Protein AF-A0A3R9SGT9-F1 (afdb_monomer)

Solvent-accessible surface area (backbone atoms only — not comparable to full-atom values): 11852 Å² total; per-residue (Å²): 135,88,84,88,82,82,87,88,81,88,84,86,88,81,92,80,90,81,83,88,82,85,88,84,79,83,79,82,78,76,79,77,85,69,80,86,59,82,90,55,57,62,63,60,42,32,54,50,47,34,57,49,48,29,61,75,40,42,91,71,48,39,36,56,44,82,28,78,68,67,60,46,33,44,39,56,58,100,86,44,60,17,35,46,28,17,26,68,56,40,55,67,41,44,42,43,50,52,23,48,53,35,68,44,49,79,76,27,53,67,29,60,48,46,68,60,82,90,74,72,67,51,35,50,53,72,55,38,58,53,48,50,65,68,41,28,60,35,54,20,46,25,38,55,50,26,51,73,71,75,43,87,68,74,82,80,74,81,35,89,75,31,53,48,78,87,51,60,70,54,45,51,52,16,50,51,47,40,50,29,43,75,72,60,82,34,82,68,41,70,59,48,63,71,74,99

Radius of gyration: 21.94 Å; Cα contacts (8 Å, |Δi|>4): 226; chains: 1; bounding box: 36×69×68 Å

InterPro domains:
  IPR007411 Elongation factor P hydroxylase [PF04315] (53-195)

Nearest PDB structures (foldseek):
  3wtr-assembly1_A  TM=9.181E-01  e=3.106E-08  Escherichia coli KTE5
  4pdn-assembly1_A  TM=8.991E-01  e=8.156E-08  Escherichia coli KTE5

Structure (mmCIF, N/CA/C/O backbone):
data_AF-A0A3R9SGT9-F1
#
_entry.id   AF-A0A3R9SGT9-F1
#
loop_
_atom_site.group_PDB
_atom_site.id
_atom_site.type_symbol
_atom_site.label_atom_id
_atom_site.label_alt_id
_atom_site.label_comp_id
_atom_site.label_asym_id
_atom_site.label_entity_id
_atom_site.label_seq_id
_atom_site.pdbx_PDB_ins_code
_atom_site.Cartn_x
_atom_site.Cartn_y
_atom_site.Cartn_z
_atom_site.occupancy
_atom_site.B_iso_or_equiv
_atom_site.auth_seq_id
_atom_site.auth_comp_id
_atom_site.auth_asym_id
_atom_site.auth_atom_id
_atom_site.pdbx_PDB_model_num
ATOM 1 N N . MET A 1 1 ? -0.476 -7.205 -51.275 1.00 40.31 1 MET A N 1
ATOM 2 C CA . MET A 1 1 ? -0.364 -8.675 -51.361 1.00 40.31 1 MET A CA 1
ATOM 3 C C . MET A 1 1 ? -0.430 -9.228 -49.947 1.00 40.31 1 MET A C 1
ATOM 5 O O . MET A 1 1 ? 0.570 -9.227 -49.245 1.00 40.31 1 MET A O 1
ATOM 9 N N . HIS A 1 2 ? -1.641 -9.555 -49.495 1.00 31.39 2 HIS A N 1
ATOM 10 C CA . HIS A 1 2 ? -1.872 -10.348 -48.288 1.00 31.39 2 HIS A CA 1
ATOM 11 C C . HIS A 1 2 ? -1.330 -11.755 -48.495 1.00 31.39 2 HIS A C 1
ATOM 13 O O . HIS A 1 2 ? -1.567 -12.295 -49.567 1.00 31.39 2 HIS A O 1
ATOM 19 N N . LEU A 1 3 ? -0.733 -12.350 -47.463 1.00 33.25 3 LEU A N 1
ATOM 20 C CA . LEU A 1 3 ? -0.771 -13.794 -47.227 1.00 33.25 3 LEU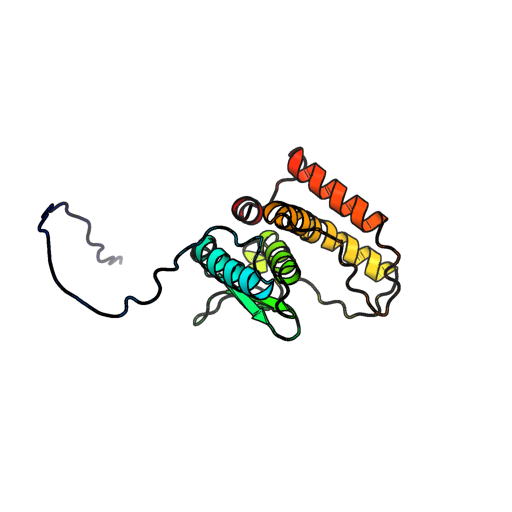 A CA 1
ATOM 21 C C . LEU A 1 3 ? -0.697 -14.022 -45.708 1.00 33.25 3 LEU A C 1
ATOM 23 O O . LEU A 1 3 ? 0.370 -14.134 -45.116 1.00 33.25 3 LEU A O 1
ATOM 27 N N . LEU A 1 4 ? -1.881 -14.001 -45.092 1.00 28.48 4 LEU A N 1
ATOM 28 C CA . LEU A 1 4 ? -2.177 -14.647 -43.814 1.00 28.48 4 LEU A CA 1
ATOM 29 C C . LEU A 1 4 ? -2.159 -16.164 -44.030 1.00 28.48 4 LEU A C 1
ATOM 31 O O . LEU A 1 4 ? -2.686 -16.637 -45.037 1.00 28.48 4 LEU A O 1
ATOM 35 N N . GLN A 1 5 ? -1.619 -16.917 -43.076 1.00 32.62 5 GLN A N 1
ATOM 36 C CA . GLN A 1 5 ? -1.737 -18.375 -43.003 1.00 32.62 5 GLN A CA 1
ATOM 37 C C . GLN A 1 5 ? -1.734 -18.821 -41.523 1.00 32.62 5 GLN A C 1
ATOM 39 O O . GLN A 1 5 ? -1.277 -18.065 -40.669 1.00 32.62 5 GLN A O 1
ATOM 44 N N . PRO A 1 6 ? -2.349 -19.968 -41.186 1.00 35.78 6 PRO A N 1
ATOM 45 C CA . PRO A 1 6 ? -3.672 -19.999 -40.559 1.00 35.78 6 PRO A CA 1
ATOM 46 C C . PRO A 1 6 ? -3.668 -20.466 -39.094 1.00 35.78 6 PRO A C 1
ATOM 48 O O . PRO A 1 6 ? -2.757 -21.157 -38.646 1.00 35.78 6 PRO A O 1
ATOM 51 N N . GLN A 1 7 ? -4.739 -20.134 -38.366 1.00 29.36 7 GLN A N 1
ATOM 52 C CA . GLN A 1 7 ? -5.083 -20.774 -37.092 1.00 29.36 7 GLN A CA 1
ATOM 53 C C . GLN A 1 7 ? -5.784 -22.122 -37.328 1.00 29.36 7 GLN A C 1
ATOM 55 O O . GLN A 1 7 ? -6.593 -22.215 -38.253 1.00 29.36 7 GLN A O 1
ATOM 60 N N . PRO A 1 8 ? -5.555 -23.140 -36.483 1.00 35.31 8 PRO A N 1
ATOM 61 C CA . PRO A 1 8 ? -6.427 -24.302 -36.416 1.00 35.31 8 PRO A CA 1
ATOM 62 C C . PRO A 1 8 ? -7.470 -24.148 -35.296 1.00 35.31 8 PRO A C 1
ATOM 64 O O . PRO A 1 8 ? -7.123 -23.965 -34.129 1.00 35.31 8 PRO A O 1
ATOM 67 N N . GLU A 1 9 ? -8.749 -24.280 -35.652 1.00 29.77 9 GLU A N 1
ATOM 68 C CA . GLU A 1 9 ? -9.865 -24.442 -34.715 1.00 29.77 9 GLU A CA 1
ATOM 69 C C . GLU A 1 9 ? -10.308 -25.919 -34.599 1.00 29.77 9 GLU A C 1
ATOM 71 O O . GLU A 1 9 ? -10.566 -26.587 -35.596 1.00 29.77 9 GLU A O 1
ATOM 76 N N . VAL A 1 10 ? -10.392 -26.366 -33.337 1.00 32.84 10 VAL A N 1
ATOM 77 C CA . VAL A 1 10 ? -11.447 -27.150 -32.647 1.00 32.84 10 VAL A CA 1
ATOM 78 C C . VAL A 1 10 ? -11.939 -28.505 -33.208 1.00 32.84 10 VAL A C 1
ATOM 80 O O . VAL A 1 10 ? -12.594 -28.560 -34.243 1.00 32.84 10 VAL A O 1
ATOM 83 N N . ASN A 1 11 ? -11.850 -29.573 -32.385 1.00 28.78 11 ASN A N 1
ATOM 84 C CA . ASN A 1 11 ? -13.000 -30.468 -32.112 1.00 28.78 11 ASN A CA 1
ATOM 85 C C . ASN A 1 11 ? -12.832 -31.399 -30.878 1.00 28.78 11 ASN A C 1
ATOM 87 O O . ASN A 1 11 ? -11.979 -32.277 -30.856 1.00 28.78 11 ASN A O 1
ATOM 91 N N . THR A 1 12 ? -13.685 -31.161 -29.875 1.00 30.73 12 THR A N 1
ATOM 92 C CA . THR A 1 12 ? -14.600 -32.063 -29.130 1.00 30.73 12 THR A CA 1
ATOM 93 C C . THR A 1 12 ? -14.182 -33.455 -28.606 1.00 30.73 12 THR A C 1
ATOM 95 O O . THR A 1 12 ? -13.788 -34.347 -29.343 1.00 30.73 12 THR A O 1
ATOM 98 N N . SER A 1 13 ? -14.462 -33.620 -27.303 1.00 30.38 13 SER A N 1
ATOM 99 C CA . SER A 1 13 ? -14.844 -34.808 -26.511 1.00 30.38 13 SER A CA 1
ATOM 100 C C . SER A 1 13 ? -14.232 -36.176 -26.799 1.00 30.38 13 SER A C 1
ATOM 102 O O . SER A 1 13 ? -14.643 -36.845 -27.737 1.00 30.38 13 SER A O 1
ATOM 104 N N . LEU A 1 14 ? -13.522 -36.708 -25.796 1.00 32.12 14 LEU A N 1
ATOM 105 C CA . LEU A 1 14 ? -13.691 -38.098 -25.359 1.00 32.12 14 LEU A CA 1
ATOM 106 C C . LEU A 1 14 ? -13.608 -38.190 -23.826 1.00 32.12 14 LEU A C 1
ATOM 108 O O . LEU A 1 14 ? -12.570 -37.944 -23.217 1.00 32.12 14 LEU A O 1
ATOM 112 N N . LEU A 1 15 ? -14.735 -38.563 -23.216 1.00 36.12 15 LEU A N 1
ATOM 113 C CA . LEU A 1 15 ? -14.806 -39.182 -21.896 1.00 36.12 15 LEU A CA 1
ATOM 114 C C . LEU A 1 15 ? -14.141 -40.559 -21.975 1.00 36.12 15 LEU A C 1
ATOM 116 O O . LEU A 1 15 ? -14.622 -41.411 -22.718 1.00 36.12 15 LEU A O 1
ATOM 120 N N . VAL A 1 16 ? -13.117 -40.812 -21.161 1.00 33.88 16 VAL A N 1
ATOM 121 C CA . VAL A 1 16 ? -12.785 -42.170 -20.713 1.00 33.88 16 VAL A CA 1
ATOM 122 C C . VAL A 1 16 ? -12.445 -42.114 -19.230 1.00 33.88 16 VAL A C 1
ATOM 124 O O . VAL A 1 16 ? -11.510 -41.446 -18.798 1.00 33.88 16 VAL A O 1
ATOM 127 N N . CYS A 1 17 ? -13.260 -42.818 -18.456 1.00 31.97 17 CYS A N 1
ATOM 128 C CA . CYS A 1 17 ? -13.048 -43.123 -17.056 1.00 31.97 17 CYS A CA 1
ATOM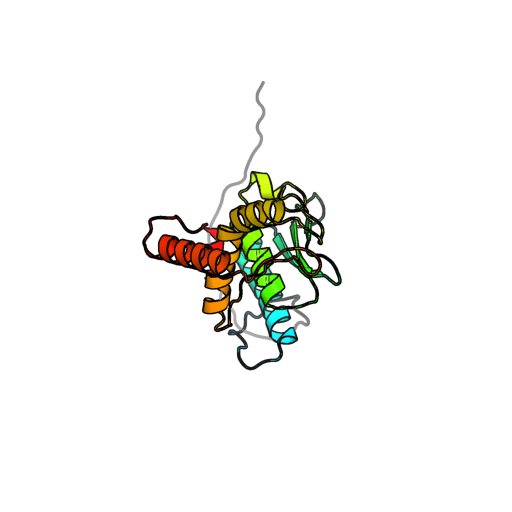 129 C C . CYS A 1 17 ? -12.331 -44.478 -16.989 1.00 31.97 17 CYS A C 1
ATOM 131 O O . CYS A 1 17 ? -12.882 -45.461 -17.477 1.00 31.97 17 CYS A O 1
ATOM 133 N N . THR A 1 18 ? -11.145 -44.552 -16.382 1.00 32.78 18 THR A N 1
ATOM 134 C CA . THR A 1 18 ? -10.569 -45.814 -15.883 1.00 32.78 18 THR A CA 1
ATOM 135 C C . THR A 1 18 ? -9.759 -45.548 -14.616 1.00 32.78 18 THR A C 1
ATOM 137 O O . THR A 1 18 ? -8.816 -44.760 -14.620 1.00 32.78 18 THR A O 1
ATOM 140 N N . HIS A 1 19 ? -10.161 -46.202 -13.529 1.00 34.06 19 HIS A N 1
ATOM 141 C CA . HIS A 1 19 ? -9.529 -46.180 -12.211 1.00 34.06 19 HIS A CA 1
ATOM 142 C C . HIS A 1 19 ? -8.201 -46.960 -12.150 1.00 34.06 19 HIS A C 1
ATOM 144 O O . HIS A 1 19 ? -8.104 -48.018 -12.762 1.00 34.06 19 HIS A O 1
ATOM 150 N N . SER A 1 20 ? -7.312 -46.501 -11.247 1.00 31.19 20 SER A N 1
ATOM 151 C CA . SER A 1 20 ? -6.277 -47.249 -10.489 1.00 31.19 20 SER A CA 1
ATOM 152 C C . SER A 1 20 ? -5.105 -47.834 -11.313 1.00 31.19 20 SER A C 1
ATOM 154 O O . SER A 1 20 ? -5.317 -48.493 -12.315 1.00 31.19 20 SER A O 1
ATOM 156 N N . THR A 1 21 ? -3.813 -47.722 -10.977 1.00 33.59 21 THR A N 1
ATOM 157 C CA . THR A 1 21 ? -3.114 -47.701 -9.678 1.00 33.59 21 THR A CA 1
ATOM 158 C C . THR A 1 21 ? -1.631 -47.325 -9.915 1.00 33.59 21 THR A C 1
ATOM 160 O O . THR A 1 21 ? -1.132 -47.504 -11.020 1.00 33.59 21 THR A O 1
ATOM 163 N N . HIS A 1 22 ? -0.928 -46.965 -8.834 1.00 30.81 22 HIS A N 1
ATOM 164 C CA . HIS A 1 22 ? 0.536 -46.977 -8.633 1.00 30.81 22 HIS A CA 1
ATOM 165 C C . HIS A 1 22 ? 1.398 -45.779 -9.089 1.00 30.81 22 HIS A C 1
ATOM 167 O O . HIS A 1 22 ? 1.723 -45.607 -10.253 1.00 30.81 22 HIS A O 1
ATOM 173 N N . GLN A 1 23 ? 1.832 -45.044 -8.051 1.00 48.91 23 GLN A N 1
ATOM 174 C CA . GLN A 1 23 ? 3.140 -44.411 -7.821 1.00 48.91 23 GLN A CA 1
ATOM 175 C C . GLN A 1 23 ? 3.789 -43.628 -8.972 1.00 48.91 23 GLN A C 1
ATOM 177 O O . GLN A 1 23 ? 4.354 -44.207 -9.891 1.00 48.91 23 GLN A O 1
ATOM 182 N N . ASN A 1 24 ? 3.886 -42.305 -8.797 1.00 35.84 24 ASN A N 1
ATOM 183 C CA . ASN A 1 24 ? 5.032 -41.553 -9.302 1.00 35.84 24 ASN A CA 1
ATOM 184 C C . ASN A 1 24 ? 5.386 -40.382 -8.351 1.00 35.84 24 ASN A C 1
ATOM 186 O O . ASN A 1 24 ? 4.499 -39.871 -7.663 1.00 35.84 24 ASN A O 1
ATOM 190 N N . PRO A 1 25 ? 6.677 -40.020 -8.250 1.00 44.19 25 PRO A N 1
ATOM 191 C CA . PRO A 1 25 ? 7.260 -39.169 -7.223 1.00 44.19 25 PRO A CA 1
ATOM 192 C C . PRO A 1 25 ? 7.127 -37.681 -7.575 1.00 44.19 25 PRO A C 1
ATOM 194 O O . PRO A 1 25 ? 7.008 -37.330 -8.742 1.00 44.19 25 PRO A O 1
ATOM 197 N N . LEU A 1 26 ? 7.204 -36.828 -6.547 1.00 43.59 26 LEU A N 1
ATOM 198 C CA . LEU A 1 26 ? 7.525 -35.395 -6.631 1.00 43.59 26 LEU A CA 1
ATOM 199 C C . LEU A 1 26 ? 6.795 -34.629 -7.753 1.00 43.59 26 LEU A C 1
ATOM 201 O O . LEU A 1 26 ? 7.376 -34.286 -8.780 1.00 43.59 26 LEU A O 1
ATOM 205 N N . LEU A 1 27 ? 5.523 -34.301 -7.514 1.00 33.62 27 LEU A N 1
ATOM 206 C CA . LEU A 1 27 ? 4.890 -33.175 -8.200 1.00 33.62 27 LEU A CA 1
ATOM 207 C C . LEU A 1 27 ? 5.557 -31.873 -7.711 1.00 33.62 27 LEU A C 1
ATOM 209 O O . LEU A 1 27 ? 5.601 -31.663 -6.497 1.00 33.62 27 LEU A O 1
ATOM 213 N N . PRO A 1 28 ? 6.065 -31.004 -8.603 1.00 41.75 28 PRO A N 1
ATOM 214 C CA . PRO A 1 28 ? 6.508 -29.670 -8.223 1.00 41.75 28 PRO A CA 1
ATOM 215 C C . PRO A 1 28 ? 5.285 -28.817 -7.855 1.00 41.75 28 PRO A C 1
ATOM 217 O O . PRO A 1 28 ? 4.337 -28.740 -8.633 1.00 41.75 28 PRO A O 1
ATOM 220 N N . ASP A 1 29 ? 5.319 -28.221 -6.662 1.00 45.00 29 ASP A N 1
ATOM 221 C CA . ASP A 1 29 ? 4.487 -27.105 -6.190 1.00 45.00 29 ASP A CA 1
ATOM 222 C C . ASP A 1 29 ? 3.027 -27.067 -6.670 1.00 45.00 29 ASP A C 1
ATOM 224 O O . ASP A 1 29 ? 2.580 -26.145 -7.355 1.00 45.00 29 ASP A O 1
ATOM 228 N N . VAL A 1 30 ? 2.207 -28.003 -6.187 1.00 49.25 30 VAL A N 1
ATOM 229 C CA . VAL A 1 30 ? 0.820 -27.615 -5.902 1.00 49.25 30 VAL A CA 1
ATOM 230 C C . VAL A 1 30 ? 0.899 -26.726 -4.668 1.00 49.25 30 VAL A C 1
ATOM 232 O O . VAL A 1 30 ? 1.024 -27.235 -3.557 1.00 49.25 30 VAL A O 1
ATOM 235 N N . VAL A 1 31 ? 0.886 -25.404 -4.867 1.00 57.16 31 VAL A N 1
ATOM 236 C CA . VAL A 1 31 ? 0.790 -24.419 -3.781 1.00 57.16 31 VAL A CA 1
ATOM 237 C C . VAL A 1 31 ? -0.420 -24.788 -2.925 1.00 57.16 31 VAL A C 1
ATOM 239 O O . VAL A 1 31 ? -1.568 -24.545 -3.300 1.00 57.16 31 VAL A O 1
ATOM 242 N N . GLN A 1 32 ? -0.171 -25.440 -1.791 1.00 63.88 32 GLN A N 1
ATOM 243 C CA . GLN A 1 32 ? -1.222 -25.839 -0.873 1.00 63.88 32 GLN A CA 1
ATOM 244 C C . GLN A 1 32 ? -1.635 -24.591 -0.093 1.00 63.88 32 GLN A C 1
ATOM 246 O O . GLN A 1 32 ? -1.072 -24.278 0.956 1.00 63.88 32 GLN A O 1
ATOM 251 N N . LEU A 1 33 ? -2.595 -23.845 -0.646 1.00 77.69 33 LEU A N 1
ATOM 252 C CA . LEU A 1 33 ? -3.190 -22.707 0.044 1.00 77.69 33 LEU A CA 1
ATOM 253 C C . LEU A 1 33 ? -3.799 -23.213 1.351 1.00 77.69 33 LEU A C 1
ATOM 255 O O . LEU A 1 33 ? -4.641 -24.114 1.365 1.00 77.69 33 LEU A O 1
ATOM 259 N N . SER A 1 34 ? -3.320 -22.658 2.453 1.00 84.56 34 SER A N 1
ATOM 260 C CA . SER A 1 34 ? -3.728 -23.025 3.803 1.00 84.56 34 SER A CA 1
ATOM 261 C C . SER A 1 34 ? -4.527 -21.878 4.416 1.00 84.56 34 SER A C 1
ATOM 263 O O . SER A 1 34 ? -4.368 -20.731 4.005 1.00 84.56 34 SER A O 1
ATOM 265 N N . PRO A 1 35 ? -5.396 -22.132 5.405 1.00 89.75 35 PRO A N 1
ATOM 266 C CA . PRO A 1 35 ? -6.082 -21.056 6.115 1.00 89.75 35 PRO A CA 1
ATOM 267 C C . PRO A 1 35 ? -5.100 -20.097 6.808 1.00 89.75 35 PRO A C 1
ATOM 269 O O . PRO A 1 35 ? -3.997 -20.502 7.171 1.00 89.75 35 PRO A O 1
ATOM 272 N N . TRP A 1 36 ? -5.529 -18.850 7.041 1.00 91.25 36 TRP A N 1
ATOM 273 C CA . TRP A 1 36 ? -4.740 -17.814 7.722 1.00 91.25 36 TRP A CA 1
ATOM 274 C C . TRP A 1 36 ? -4.213 -18.283 9.100 1.00 91.25 36 TRP A C 1
ATOM 276 O O . TRP A 1 36 ? -5.015 -18.553 10.002 1.00 91.25 36 TRP A O 1
ATOM 286 N N . PRO A 1 37 ? -2.882 -18.355 9.306 1.00 90.94 37 PRO A N 1
ATOM 287 C CA . PRO A 1 37 ? -2.278 -18.874 10.532 1.00 90.94 37 PRO A CA 1
ATOM 288 C C . PRO A 1 37 ? -2.136 -17.800 11.631 1.00 90.94 37 PRO A C 1
ATOM 290 O O . PRO A 1 37 ? -1.035 -17.452 12.064 1.00 90.94 37 PRO A O 1
ATOM 293 N N . SER A 1 38 ? -3.257 -17.279 12.135 1.00 89.50 38 SER A N 1
ATOM 294 C CA . SER A 1 38 ? -3.273 -16.171 13.111 1.00 89.50 38 SER A CA 1
ATOM 295 C C . SER A 1 38 ? -2.532 -16.446 14.431 1.00 89.50 38 SER A C 1
ATOM 297 O O . SER A 1 38 ? -2.076 -15.508 15.080 1.00 89.50 38 SER A O 1
ATOM 299 N N . SER A 1 39 ? -2.377 -17.714 14.827 1.00 89.56 39 SER A N 1
ATOM 300 C CA . SER A 1 39 ? -1.710 -18.127 16.071 1.00 89.56 39 SER A CA 1
ATOM 301 C C . SER A 1 39 ? -0.234 -18.510 15.907 1.00 89.56 39 SER A C 1
ATOM 303 O O . SER A 1 39 ? 0.372 -19.010 16.856 1.00 89.56 39 SER A O 1
ATOM 305 N N . LYS A 1 40 ? 0.326 -18.378 14.701 1.00 92.31 40 LYS A N 1
ATOM 306 C CA . LYS A 1 40 ? 1.708 -18.766 14.385 1.00 92.31 40 LYS A CA 1
ATOM 307 C C . LYS A 1 40 ? 2.703 -17.630 14.603 1.00 92.31 40 LYS A C 1
ATOM 309 O O . LYS A 1 40 ? 2.315 -16.493 14.869 1.00 92.31 40 LYS A O 1
ATOM 314 N N . LEU A 1 41 ? 3.992 -17.958 14.499 1.00 94.81 41 LEU A N 1
ATOM 315 C CA . LEU A 1 41 ? 5.060 -16.961 14.522 1.00 94.81 41 LEU A CA 1
ATOM 316 C C . LEU A 1 41 ? 4.923 -16.006 13.331 1.00 94.81 41 LEU A C 1
ATOM 318 O O . LEU A 1 41 ? 4.442 -16.389 12.265 1.00 94.81 41 LEU A O 1
ATOM 322 N N . GLU A 1 42 ? 5.386 -14.766 13.492 1.00 94.31 42 GLU A N 1
ATOM 323 C CA . GLU A 1 42 ? 5.293 -13.760 12.426 1.00 94.31 42 GLU A CA 1
ATOM 324 C C . GLU A 1 42 ? 6.041 -14.193 11.157 1.00 94.31 42 GLU A C 1
ATOM 326 O O . GLU A 1 42 ? 5.543 -13.973 10.059 1.00 94.31 42 GLU A O 1
ATOM 331 N N . SER A 1 43 ? 7.171 -14.896 11.281 1.00 94.69 43 SER A N 1
ATOM 332 C CA . SER A 1 43 ? 7.892 -15.442 10.125 1.00 94.69 43 SER A CA 1
ATOM 333 C C . SER A 1 43 ? 7.046 -16.436 9.321 1.00 94.69 43 SER A C 1
ATOM 335 O O . SER A 1 43 ? 6.985 -16.328 8.100 1.00 94.69 43 SER A O 1
ATOM 337 N N . GLU A 1 44 ? 6.326 -17.341 9.995 1.00 95.44 44 GLU A N 1
ATOM 338 C CA . GLU A 1 44 ? 5.398 -18.283 9.349 1.00 95.44 44 GLU A CA 1
ATOM 339 C C . GLU A 1 44 ? 4.220 -17.547 8.688 1.00 95.44 44 GLU A C 1
ATOM 341 O O . GLU A 1 44 ? 3.770 -17.928 7.609 1.00 95.44 44 GLU A O 1
ATOM 346 N N . GLN A 1 45 ? 3.718 -16.476 9.314 1.00 96.06 45 GLN A N 1
ATOM 347 C CA . GLN A 1 45 ? 2.667 -15.631 8.736 1.00 96.06 45 GLN A CA 1
ATOM 348 C C . GLN A 1 45 ? 3.146 -14.906 7.475 1.00 96.06 45 GLN A C 1
ATOM 350 O O . GLN A 1 45 ? 2.390 -14.763 6.517 1.00 96.06 45 GLN A O 1
ATOM 355 N N . VAL A 1 46 ? 4.398 -14.456 7.462 1.00 97.00 46 VAL A N 1
ATOM 356 C CA . VAL A 1 46 ? 5.010 -13.789 6.310 1.00 97.00 46 VAL A CA 1
ATOM 357 C C . VAL A 1 46 ? 5.229 -14.772 5.165 1.00 97.00 46 VAL A C 1
ATOM 359 O O . VAL A 1 46 ? 4.885 -14.453 4.030 1.00 97.00 46 VAL A O 1
ATOM 362 N N . ASP A 1 47 ? 5.736 -15.973 5.450 1.00 96.19 47 ASP A N 1
ATOM 363 C CA . ASP A 1 47 ? 5.878 -17.030 4.440 1.00 96.19 47 ASP A CA 1
ATOM 364 C C . ASP A 1 47 ? 4.511 -17.391 3.838 1.00 96.19 47 ASP A C 1
ATOM 366 O O . ASP A 1 47 ? 4.364 -17.510 2.618 1.00 96.19 47 ASP A O 1
ATOM 370 N N . TRP A 1 48 ? 3.482 -17.480 4.688 1.00 97.06 48 TRP A N 1
ATOM 371 C CA . TRP A 1 48 ? 2.103 -17.670 4.253 1.00 97.06 48 TRP A CA 1
ATOM 372 C C . TRP A 1 48 ? 1.639 -16.537 3.332 1.00 97.06 48 TRP A C 1
ATOM 374 O O . TRP A 1 48 ? 1.094 -16.813 2.263 1.00 97.06 48 TRP A O 1
ATOM 384 N N . LEU A 1 49 ? 1.882 -15.275 3.701 1.00 97.75 49 LEU A N 1
ATOM 385 C CA . LEU A 1 49 ? 1.475 -14.117 2.904 1.00 97.75 49 LEU A CA 1
ATOM 386 C C . LEU A 1 49 ? 2.156 -14.102 1.534 1.00 97.75 49 LEU A C 1
ATOM 388 O O . LEU A 1 49 ? 1.472 -13.900 0.535 1.00 97.75 49 LEU A O 1
ATOM 392 N N . ILE A 1 50 ? 3.465 -14.357 1.472 1.00 97.94 50 ILE A N 1
ATOM 393 C CA . ILE A 1 50 ? 4.215 -14.444 0.210 1.00 97.94 50 ILE A CA 1
ATOM 394 C C . ILE A 1 50 ? 3.592 -15.496 -0.708 1.00 97.94 50 ILE A C 1
ATOM 396 O O . ILE A 1 50 ? 3.270 -15.206 -1.862 1.00 97.94 50 ILE A O 1
ATOM 400 N N . LEU A 1 51 ? 3.364 -16.701 -0.183 1.00 97.31 51 LEU A N 1
ATOM 401 C CA . LEU A 1 51 ? 2.791 -17.805 -0.945 1.00 97.31 51 LEU A CA 1
ATOM 402 C C . LEU A 1 51 ? 1.407 -17.449 -1.513 1.00 97.31 51 LEU A C 1
ATOM 404 O O . LEU A 1 51 ? 1.137 -17.657 -2.698 1.00 97.31 51 LEU A O 1
ATOM 408 N N . HIS A 1 52 ? 0.533 -16.892 -0.672 1.00 96.81 52 HIS A N 1
ATOM 409 C CA . HIS A 1 52 ? -0.848 -16.598 -1.045 1.00 96.81 52 HIS A CA 1
ATOM 410 C C . HIS A 1 52 ? -0.943 -15.389 -1.971 1.00 96.81 52 HIS A C 1
ATOM 412 O O . HIS A 1 52 ? -1.663 -15.455 -2.966 1.00 96.81 52 HIS A O 1
ATOM 418 N N . PHE A 1 53 ? -0.172 -14.329 -1.722 1.00 98.06 53 PHE A N 1
ATOM 419 C CA . PHE A 1 53 ? -0.101 -13.176 -2.614 1.00 98.06 53 PHE A CA 1
ATOM 420 C C . PHE A 1 53 ? 0.346 -13.594 -4.019 1.00 98.06 53 PHE A C 1
ATOM 422 O O . PHE A 1 53 ? -0.334 -13.268 -4.993 1.00 98.06 53 PHE A O 1
ATOM 429 N N . ASN A 1 54 ? 1.428 -14.375 -4.126 1.00 97.81 54 ASN A N 1
ATOM 430 C CA . ASN A 1 54 ? 1.971 -14.827 -5.412 1.00 97.81 54 ASN A CA 1
ATOM 431 C C . ASN A 1 54 ? 0.970 -15.693 -6.178 1.00 97.81 54 ASN A C 1
ATOM 433 O O . ASN A 1 54 ? 0.854 -15.585 -7.398 1.00 97.81 54 ASN A O 1
ATOM 437 N N . HIS A 1 55 ? 0.195 -16.513 -5.469 1.00 95.94 55 HIS A N 1
ATOM 438 C CA . HIS A 1 55 ? -0.880 -17.274 -6.087 1.00 95.94 55 HIS A CA 1
ATOM 439 C C . HIS A 1 55 ? -2.029 -16.367 -6.548 1.00 95.94 55 HIS A C 1
ATOM 441 O O . HIS A 1 55 ? -2.411 -16.390 -7.723 1.00 95.94 55 HIS A O 1
ATOM 447 N N . TRP A 1 56 ? -2.571 -15.540 -5.648 1.00 95.94 56 TRP A N 1
ATOM 448 C CA . TRP A 1 56 ? -3.713 -14.679 -5.938 1.00 95.94 56 TRP A CA 1
ATOM 449 C C . TRP A 1 56 ? -3.400 -13.725 -7.088 1.00 95.94 56 TRP A C 1
ATOM 451 O O . TRP A 1 56 ? -4.212 -13.593 -8.004 1.00 95.94 56 TRP A O 1
ATOM 461 N N . PHE A 1 57 ? -2.246 -13.068 -7.081 1.00 97.12 57 PHE A N 1
ATOM 462 C CA . PHE A 1 57 ? -1.867 -12.053 -8.064 1.00 97.12 57 PHE A CA 1
ATOM 463 C C . PHE A 1 57 ? -0.985 -12.582 -9.201 1.00 97.12 57 PHE A C 1
ATOM 465 O O . PHE A 1 57 ? -0.496 -11.788 -9.996 1.00 97.12 57 PHE A O 1
ATOM 472 N N . SER A 1 58 ? -0.873 -13.904 -9.366 1.00 95.81 58 SER A N 1
ATOM 473 C CA . SER A 1 58 ? -0.139 -14.541 -10.477 1.00 95.81 58 SER A CA 1
ATOM 474 C C . SER A 1 58 ? -0.501 -13.977 -11.861 1.00 95.81 58 SER A C 1
ATOM 476 O O . SER A 1 58 ? 0.369 -13.767 -12.702 1.00 95.81 58 SER A O 1
ATOM 478 N N . HIS A 1 59 ? -1.775 -13.638 -12.078 1.00 95.19 59 HIS A N 1
ATOM 479 C CA . HIS A 1 59 ? -2.273 -13.016 -13.311 1.00 95.19 59 HIS A CA 1
ATOM 480 C C . HIS A 1 59 ? -1.706 -11.612 -13.612 1.00 95.19 59 HIS A C 1
ATOM 482 O O . HIS A 1 59 ? -1.813 -11.155 -14.747 1.00 95.19 59 HIS A O 1
ATOM 488 N N . HIS A 1 60 ? -1.101 -10.929 -12.634 1.00 96.56 60 HIS A N 1
ATOM 489 C CA . HIS A 1 60 ? -0.403 -9.648 -12.820 1.00 96.56 60 HIS A CA 1
ATOM 490 C C . HIS A 1 60 ? 1.092 -9.804 -13.132 1.00 96.56 60 HIS A C 1
ATOM 492 O O . HIS A 1 60 ? 1.768 -8.791 -13.297 1.00 96.56 60 HIS A O 1
ATOM 498 N N . ASN A 1 61 ? 1.622 -11.033 -13.220 1.00 96.75 61 ASN A N 1
ATOM 499 C CA . ASN A 1 61 ? 3.057 -11.293 -13.393 1.00 96.75 61 ASN A CA 1
ATOM 500 C C . ASN A 1 61 ? 3.915 -10.562 -12.337 1.00 96.75 61 ASN A C 1
ATOM 502 O O . ASN A 1 61 ? 4.893 -9.884 -12.658 1.00 96.75 61 ASN A O 1
ATOM 506 N N . VAL A 1 62 ? 3.497 -10.658 -11.072 1.00 98.25 62 VAL A N 1
ATOM 507 C CA . VAL A 1 62 ? 4.130 -10.004 -9.923 1.00 98.25 62 VAL A CA 1
ATOM 508 C C . VAL A 1 62 ? 4.329 -11.002 -8.791 1.00 98.25 62 VAL A C 1
ATOM 510 O O . VAL A 1 62 ? 3.507 -11.895 -8.583 1.00 98.25 62 VAL A O 1
ATOM 513 N N . THR A 1 63 ? 5.414 -10.827 -8.049 1.00 98.31 63 THR A N 1
ATOM 514 C CA . THR A 1 63 ? 5.737 -11.611 -6.860 1.00 98.31 63 THR A CA 1
ATOM 515 C C . THR A 1 63 ? 6.050 -10.697 -5.682 1.00 98.31 63 THR A C 1
ATOM 517 O O . THR A 1 63 ? 6.632 -9.627 -5.848 1.00 98.31 63 THR A O 1
ATOM 520 N N . LEU A 1 64 ? 5.651 -11.115 -4.488 1.00 98.62 64 LEU A N 1
ATOM 521 C CA . LEU A 1 64 ? 6.073 -10.550 -3.218 1.00 98.62 64 LEU A CA 1
ATOM 522 C C . LEU A 1 64 ? 7.330 -11.286 -2.757 1.00 98.62 64 LEU A C 1
ATOM 524 O O . LEU A 1 64 ? 7.357 -12.520 -2.740 1.00 98.62 64 LEU A O 1
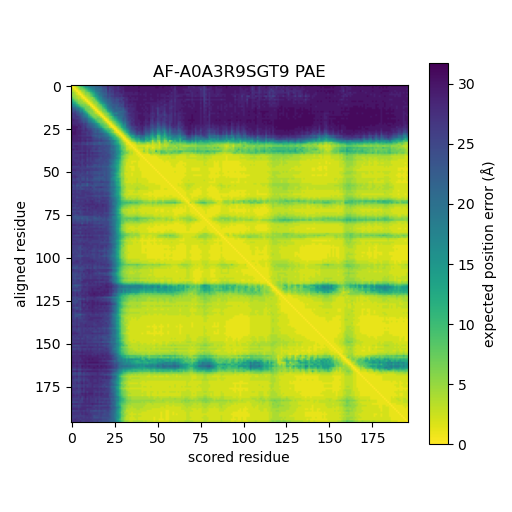ATOM 528 N N . VAL A 1 65 ? 8.362 -10.538 -2.379 1.00 97.75 65 VAL A N 1
ATOM 529 C CA . VAL A 1 65 ? 9.651 -11.088 -1.951 1.00 97.75 65 VAL A CA 1
ATOM 530 C C . VAL A 1 65 ? 10.115 -10.427 -0.658 1.00 97.75 65 VAL A C 1
ATOM 532 O O . VAL A 1 65 ? 9.926 -9.231 -0.447 1.00 97.75 65 VAL A O 1
ATOM 535 N N . ARG A 1 66 ? 10.725 -11.219 0.228 1.00 97.25 66 ARG A N 1
ATOM 536 C CA . ARG A 1 66 ? 11.355 -10.709 1.449 1.00 97.25 66 ARG A CA 1
ATOM 537 C C . ARG A 1 66 ? 12.719 -10.115 1.095 1.00 97.25 66 ARG A C 1
ATOM 539 O O . ARG A 1 66 ? 13.554 -10.824 0.540 1.00 97.25 66 ARG A O 1
ATOM 546 N N . GLY A 1 67 ? 12.932 -8.851 1.442 1.00 94.12 67 GLY A N 1
ATOM 547 C CA . GLY A 1 67 ? 14.225 -8.175 1.394 1.00 94.12 67 GLY A CA 1
ATOM 548 C C . GLY A 1 67 ? 14.847 -8.019 2.783 1.00 94.12 67 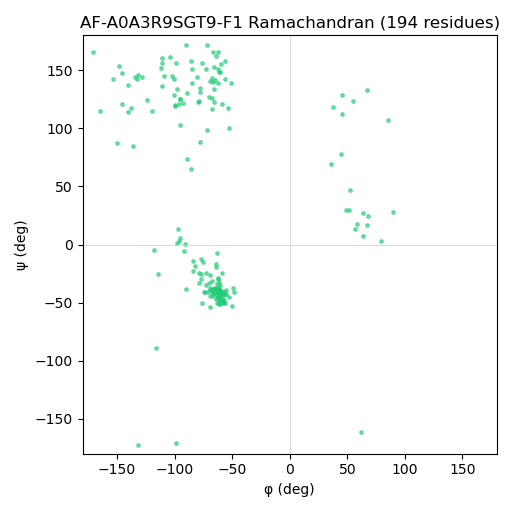GLY A C 1
ATOM 549 O O . GLY A 1 67 ? 14.167 -8.102 3.808 1.00 94.12 67 GLY A O 1
ATOM 550 N N . GLU A 1 68 ? 16.155 -7.771 2.807 1.00 87.06 68 GLU A N 1
ATOM 551 C CA . GLU A 1 68 ? 16.929 -7.615 4.047 1.00 87.06 68 GLU A CA 1
ATOM 552 C C . GLU A 1 68 ? 16.972 -6.161 4.541 1.00 87.06 68 GLU A C 1
ATOM 554 O O . GLU A 1 68 ? 16.899 -5.917 5.747 1.00 87.06 68 GLU A O 1
ATOM 559 N N . PHE A 1 69 ? 17.071 -5.202 3.613 1.00 86.56 69 PHE A N 1
ATOM 560 C CA . PHE A 1 69 ? 17.385 -3.802 3.912 1.00 86.56 69 PHE A CA 1
ATOM 561 C C . PHE A 1 69 ? 16.236 -2.864 3.555 1.00 86.56 69 PHE A C 1
ATOM 563 O O . PHE A 1 69 ? 15.392 -2.603 4.403 1.00 86.56 69 PHE A O 1
ATOM 570 N N . GLU A 1 70 ? 16.195 -2.369 2.320 1.00 89.56 70 GLU A N 1
ATOM 571 C CA . GLU A 1 70 ? 15.214 -1.376 1.890 1.00 89.56 70 GLU A CA 1
ATOM 572 C C . GLU A 1 70 ? 14.091 -2.030 1.071 1.00 89.56 70 GLU A C 1
ATOM 574 O O . GLU A 1 70 ? 14.332 -3.013 0.348 1.00 89.56 70 GLU A O 1
ATOM 579 N N . PRO A 1 71 ? 12.851 -1.531 1.210 1.00 93.81 71 PRO A N 1
ATOM 580 C CA . PRO A 1 71 ? 11.788 -1.902 0.297 1.00 93.81 71 PRO A CA 1
ATOM 581 C C . PRO A 1 71 ? 12.086 -1.335 -1.092 1.00 93.81 71 PRO A C 1
ATOM 583 O O . PRO A 1 71 ? 12.622 -0.237 -1.216 1.00 93.81 71 PRO A O 1
ATOM 586 N N . GLU A 1 72 ? 11.742 -2.088 -2.131 1.00 95.38 72 GLU A N 1
ATOM 587 C CA . GLU A 1 72 ? 11.884 -1.626 -3.513 1.00 95.38 72 GLU A CA 1
ATOM 588 C C . GLU A 1 72 ? 10.866 -2.335 -4.408 1.00 95.38 72 GLU A C 1
ATOM 590 O O . GLU A 1 72 ? 10.592 -3.535 -4.265 1.00 95.38 72 GLU A O 1
ATOM 595 N N . TYR A 1 73 ? 10.312 -1.604 -5.372 1.00 97.50 73 TYR A N 1
ATOM 596 C CA . TYR A 1 73 ? 9.555 -2.213 -6.457 1.00 97.50 73 TYR A CA 1
ATOM 597 C C . TYR A 1 73 ? 10.400 -2.327 -7.723 1.00 97.50 73 TYR A C 1
ATOM 599 O O . TYR A 1 73 ? 10.773 -1.328 -8.343 1.00 97.50 73 TYR A O 1
ATOM 607 N N . PHE A 1 74 ? 10.581 -3.565 -8.179 1.00 97.50 74 PHE A N 1
ATOM 608 C CA . PHE A 1 74 ? 11.230 -3.872 -9.446 1.00 97.50 74 PHE A CA 1
ATOM 609 C C . PHE A 1 74 ? 10.169 -4.161 -10.514 1.00 97.50 74 PHE A C 1
ATOM 611 O O . PHE A 1 74 ? 9.400 -5.120 -10.361 1.00 97.50 74 PHE A O 1
ATOM 618 N N . PRO A 1 75 ? 10.107 -3.389 -11.613 1.00 97.88 75 PRO A N 1
ATOM 619 C CA . PRO A 1 75 ? 9.208 -3.701 -12.714 1.00 97.88 75 PRO A CA 1
ATOM 620 C C . PRO A 1 75 ? 9.608 -5.019 -13.393 1.00 97.88 75 PRO A C 1
ATOM 622 O O . PRO A 1 75 ? 10.777 -5.406 -13.405 1.00 97.88 75 PRO A O 1
ATOM 625 N N . ALA A 1 76 ? 8.622 -5.695 -13.986 1.00 97.56 76 ALA A N 1
ATOM 626 C CA . ALA A 1 76 ? 8.860 -6.908 -14.762 1.00 97.56 76 ALA A CA 1
ATOM 627 C C . ALA A 1 76 ? 9.784 -6.627 -15.958 1.00 97.56 76 ALA A C 1
ATOM 629 O O . ALA A 1 76 ? 9.738 -5.548 -16.556 1.00 97.56 76 ALA A O 1
ATOM 630 N N . ASN A 1 77 ? 10.573 -7.628 -16.341 1.00 95.62 77 ASN A N 1
ATOM 631 C CA . ASN A 1 77 ? 11.417 -7.597 -17.534 1.00 95.62 77 ASN A CA 1
ATOM 632 C C . ASN A 1 77 ? 11.237 -8.889 -18.357 1.00 95.62 77 ASN A C 1
ATOM 634 O O . ASN A 1 77 ? 10.344 -9.687 -18.085 1.00 95.62 77 ASN A O 1
ATOM 638 N N . GLU A 1 78 ? 12.057 -9.086 -19.393 1.00 94.94 78 GLU A N 1
ATOM 639 C CA . GLU A 1 78 ? 11.953 -10.247 -20.294 1.00 94.94 78 GLU A CA 1
ATOM 640 C C . GLU A 1 78 ? 12.225 -11.599 -19.610 1.00 94.94 78 GLU A C 1
ATOM 642 O O . GLU A 1 78 ? 11.846 -12.644 -20.138 1.00 94.94 78 GLU A O 1
ATOM 647 N N . HIS A 1 79 ? 12.885 -11.594 -18.453 1.00 94.94 79 HIS A N 1
ATOM 648 C CA . HIS A 1 79 ? 13.341 -12.795 -17.756 1.00 94.94 79 HIS A CA 1
ATOM 649 C C . HIS A 1 79 ? 12.645 -13.017 -16.414 1.00 94.94 79 HIS A C 1
ATOM 651 O O . HIS A 1 79 ? 12.560 -14.156 -15.960 1.00 94.94 79 HIS A O 1
ATOM 657 N N . GLU A 1 80 ? 12.148 -11.954 -15.782 1.00 96.25 80 GLU A N 1
ATOM 658 C CA . GLU A 1 80 ? 11.613 -12.009 -14.425 1.00 96.25 80 GLU A CA 1
ATOM 659 C C . GLU A 1 80 ? 10.271 -11.271 -14.290 1.00 96.25 80 GLU A C 1
ATOM 661 O O . GLU A 1 80 ? 10.078 -10.208 -14.898 1.00 96.25 80 GLU A O 1
ATOM 666 N N . PRO A 1 81 ? 9.344 -11.792 -13.458 1.00 97.50 81 PRO A N 1
ATOM 667 C CA . PRO A 1 81 ? 8.152 -11.053 -13.056 1.00 97.50 81 PRO A CA 1
ATOM 668 C C . PRO A 1 81 ? 8.529 -9.792 -12.271 1.00 97.50 81 PRO A C 1
ATOM 670 O O . PRO A 1 81 ? 9.644 -9.654 -11.766 1.00 97.50 81 PRO A O 1
ATOM 673 N N . ALA A 1 82 ? 7.566 -8.884 -12.112 1.00 98.31 82 ALA A N 1
ATOM 674 C CA . ALA A 1 82 ? 7.730 -7.762 -11.199 1.00 98.31 82 ALA A CA 1
ATOM 675 C C . ALA A 1 82 ? 7.926 -8.274 -9.763 1.00 98.31 82 ALA A C 1
ATOM 677 O O . ALA A 1 82 ? 7.366 -9.307 -9.377 1.00 98.31 82 ALA A O 1
ATOM 678 N N . LYS A 1 83 ? 8.697 -7.544 -8.958 1.00 98.50 83 LYS A N 1
ATOM 679 C CA . LYS A 1 83 ? 8.975 -7.894 -7.561 1.00 98.50 83 LYS A CA 1
ATOM 680 C C . LYS A 1 83 ? 8.575 -6.737 -6.659 1.00 98.50 83 LYS A C 1
ATOM 682 O O . LYS A 1 83 ? 9.042 -5.619 -6.844 1.00 98.50 83 LYS A O 1
ATOM 687 N N . ILE A 1 84 ? 7.712 -7.025 -5.695 1.00 98.38 84 ILE A N 1
ATOM 688 C CA . ILE A 1 84 ? 7.414 -6.159 -4.557 1.00 98.38 84 ILE A CA 1
ATOM 689 C C . ILE A 1 84 ? 8.313 -6.648 -3.422 1.00 98.38 84 ILE A C 1
ATOM 691 O O . ILE A 1 84 ? 8.049 -7.705 -2.845 1.00 98.38 84 ILE A O 1
ATOM 695 N N . GLN A 1 85 ? 9.402 -5.935 -3.149 1.00 98.12 85 GLN A N 1
ATOM 696 C CA . GLN A 1 85 ? 10.319 -6.269 -2.065 1.00 98.12 85 GLN A CA 1
ATOM 697 C C . GLN A 1 85 ? 9.963 -5.467 -0.819 1.00 98.12 85 GLN A C 1
ATOM 699 O O . GLN A 1 85 ? 9.937 -4.244 -0.870 1.00 98.12 85 GLN A O 1
ATOM 704 N N . PHE A 1 86 ? 9.738 -6.150 0.303 1.00 97.06 86 PHE A N 1
ATOM 705 C CA . PHE A 1 86 ? 9.495 -5.510 1.600 1.00 97.06 86 PHE A CA 1
ATOM 706 C C . PHE A 1 86 ? 10.653 -5.763 2.569 1.00 97.06 86 PHE A C 1
ATOM 708 O O . PHE A 1 86 ? 11.332 -6.789 2.487 1.00 97.06 86 PHE A O 1
ATOM 715 N N . ALA A 1 87 ? 10.870 -4.837 3.499 1.00 91.94 87 ALA A N 1
ATOM 716 C CA . ALA A 1 87 ? 12.034 -4.830 4.376 1.00 91.94 87 ALA A CA 1
ATOM 717 C C . ALA A 1 87 ? 11.871 -5.699 5.635 1.00 91.94 87 ALA A C 1
ATOM 719 O O . ALA A 1 87 ? 10.778 -5.871 6.186 1.00 91.94 87 ALA A O 1
ATOM 720 N N . HIS A 1 88 ? 13.006 -6.207 6.125 1.00 89.62 88 HIS A N 1
ATOM 721 C CA . HIS A 1 88 ? 13.193 -6.812 7.452 1.00 89.62 88 HIS A CA 1
ATOM 722 C C . HIS A 1 88 ? 12.285 -8.004 7.799 1.00 89.62 88 HIS A C 1
ATOM 724 O O . HIS A 1 88 ? 12.202 -8.413 8.956 1.00 89.62 88 HIS A O 1
ATOM 730 N N . GLY A 1 89 ? 11.588 -8.580 6.818 1.00 91.25 89 GLY A N 1
ATOM 731 C CA . GLY A 1 89 ? 10.728 -9.735 7.051 1.00 91.25 89 GLY A CA 1
ATOM 732 C C . GLY A 1 89 ? 9.502 -9.456 7.925 1.00 91.25 89 GLY A C 1
ATOM 733 O O . GLY A 1 89 ? 8.904 -10.416 8.400 1.00 91.25 89 GLY A O 1
ATOM 734 N N . PHE A 1 90 ? 9.102 -8.198 8.138 1.00 93.38 90 PHE A N 1
ATOM 735 C CA . PHE A 1 90 ? 7.926 -7.873 8.952 1.00 93.38 90 PHE A CA 1
ATOM 736 C C . PHE A 1 90 ? 6.630 -7.937 8.146 1.00 93.38 90 PHE A C 1
ATOM 738 O O . PHE A 1 90 ? 6.541 -7.413 7.035 1.00 93.38 90 PHE A O 1
ATOM 745 N N . PHE A 1 91 ? 5.573 -8.493 8.745 1.00 96.00 91 PHE A N 1
ATOM 746 C CA . PHE A 1 91 ? 4.282 -8.643 8.068 1.00 96.00 91 PHE A CA 1
ATOM 747 C C . PHE A 1 91 ? 3.669 -7.293 7.682 1.00 96.00 91 PHE A C 1
ATOM 749 O O . PHE A 1 91 ? 3.167 -7.133 6.576 1.00 96.00 91 PHE A O 1
ATOM 756 N N . ASN A 1 92 ? 3.740 -6.299 8.573 1.00 94.38 92 ASN A N 1
ATOM 757 C CA . ASN A 1 92 ? 3.221 -4.964 8.266 1.00 94.38 92 ASN A CA 1
ATOM 758 C C . ASN A 1 92 ? 4.038 -4.259 7.175 1.00 94.38 92 ASN A C 1
ATOM 760 O O . ASN A 1 92 ? 3.446 -3.539 6.384 1.00 94.38 92 ASN A O 1
ATOM 764 N N . SER A 1 93 ? 5.350 -4.511 7.077 1.00 95.06 93 SER A N 1
ATOM 765 C CA . SER A 1 93 ? 6.141 -3.991 5.953 1.00 95.06 93 SER A CA 1
ATOM 766 C C . SER A 1 93 ? 5.641 -4.582 4.633 1.00 95.06 93 SER A C 1
ATOM 768 O O . SER A 1 93 ? 5.392 -3.838 3.694 1.00 95.06 93 SER A O 1
ATOM 770 N N . ALA A 1 94 ? 5.353 -5.887 4.583 1.00 97.81 94 ALA A N 1
ATOM 771 C CA . ALA A 1 94 ? 4.738 -6.490 3.401 1.00 97.81 94 ALA A CA 1
ATOM 772 C C . ALA A 1 94 ? 3.368 -5.872 3.061 1.00 97.81 94 ALA A C 1
ATOM 774 O O . ALA A 1 94 ? 3.097 -5.582 1.897 1.00 97.81 94 ALA A O 1
ATOM 775 N N . LEU A 1 95 ? 2.506 -5.636 4.059 1.00 98.31 95 LEU A N 1
ATOM 776 C CA . LEU A 1 95 ? 1.213 -4.977 3.833 1.00 98.31 95 LEU A CA 1
ATOM 777 C C . LEU A 1 95 ? 1.369 -3.553 3.289 1.00 98.31 95 LEU A C 1
ATOM 779 O O . LEU A 1 95 ? 0.588 -3.148 2.426 1.00 98.31 95 LEU A O 1
ATOM 783 N N . HIS A 1 96 ? 2.360 -2.811 3.778 1.00 97.38 96 HIS A N 1
ATOM 784 C CA . HIS A 1 96 ? 2.663 -1.460 3.327 1.00 97.38 96 HIS A CA 1
ATOM 785 C C . HIS A 1 96 ? 3.038 -1.448 1.836 1.00 97.38 96 HIS A C 1
ATOM 787 O O . HIS A 1 96 ? 2.378 -0.778 1.037 1.00 97.38 96 HIS A O 1
ATOM 793 N N . GLU A 1 97 ? 3.976 -2.302 1.421 1.00 97.81 97 GLU A N 1
ATOM 794 C CA . GLU A 1 97 ? 4.396 -2.389 0.015 1.00 97.81 97 GLU A CA 1
ATOM 795 C C . GLU A 1 97 ? 3.269 -2.846 -0.923 1.00 97.81 97 GLU A C 1
ATOM 797 O O . GLU A 1 97 ? 3.072 -2.293 -2.011 1.00 97.81 97 GLU A O 1
ATOM 802 N N . ILE A 1 98 ? 2.454 -3.816 -0.491 1.00 98.50 98 ILE A N 1
ATOM 803 C CA . ILE A 1 98 ? 1.262 -4.230 -1.247 1.00 98.50 98 ILE A CA 1
ATOM 804 C C . ILE A 1 98 ? 0.287 -3.049 -1.382 1.00 98.50 98 ILE A C 1
ATOM 806 O O . ILE A 1 98 ? -0.308 -2.847 -2.444 1.00 98.50 98 ILE A O 1
ATOM 810 N N . SER A 1 99 ? 0.135 -2.225 -0.344 1.00 98.25 99 SER A N 1
ATOM 811 C CA . SER A 1 99 ? -0.740 -1.045 -0.381 1.00 98.25 99 SER A CA 1
ATOM 812 C C . SER A 1 99 ? -0.278 -0.037 -1.433 1.00 98.25 99 SER A C 1
ATOM 814 O O . SER A 1 99 ? -1.087 0.401 -2.255 1.00 98.25 99 SER A O 1
ATOM 816 N N . HIS A 1 100 ? 1.022 0.257 -1.504 1.00 97.75 100 HIS A N 1
ATOM 817 C CA . HIS A 1 100 ? 1.590 1.086 -2.572 1.00 97.75 100 HIS A CA 1
ATOM 818 C C . HIS A 1 100 ? 1.338 0.498 -3.963 1.00 97.75 100 HIS A C 1
ATOM 820 O O . HIS A 1 100 ? 0.852 1.191 -4.867 1.00 97.75 100 HIS A O 1
ATOM 826 N N . TRP A 1 101 ? 1.603 -0.797 -4.135 1.00 98.25 101 TRP A N 1
ATOM 827 C CA . TRP A 1 101 ? 1.433 -1.477 -5.416 1.00 98.25 101 TRP A CA 1
ATOM 828 C C . TRP A 1 101 ? -0.026 -1.497 -5.903 1.00 98.25 101 TRP A C 1
ATOM 830 O O . TRP A 1 101 ? -0.296 -1.285 -7.092 1.00 98.25 101 TRP A O 1
ATOM 840 N N . THR A 1 102 ? -0.993 -1.695 -5.002 1.00 97.81 102 THR A N 1
ATOM 841 C CA . THR A 1 102 ? -2.425 -1.711 -5.358 1.00 97.81 102 THR A CA 1
ATOM 842 C C . THR A 1 102 ? -2.957 -0.336 -5.774 1.00 97.81 102 THR A C 1
ATOM 844 O O . THR A 1 102 ? -3.901 -0.262 -6.563 1.00 97.81 102 THR A O 1
ATOM 847 N N . ILE A 1 103 ? -2.341 0.754 -5.303 1.00 96.00 103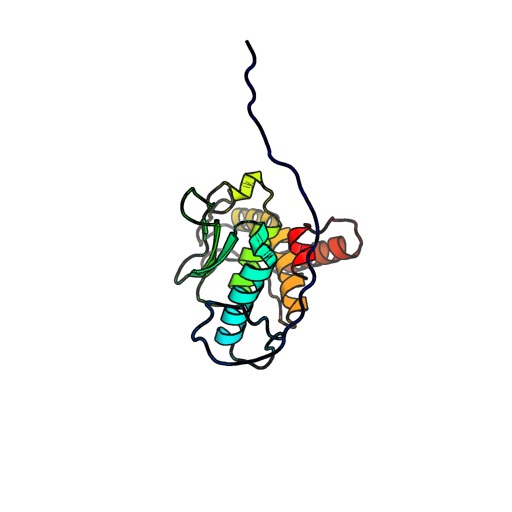 ILE A N 1
ATOM 848 C CA . ILE A 1 103 ? -2.651 2.127 -5.736 1.00 96.00 103 ILE A CA 1
ATOM 849 C C . ILE A 1 103 ? -2.000 2.442 -7.084 1.00 96.00 103 ILE A C 1
ATOM 851 O O . ILE A 1 103 ? -2.550 3.208 -7.885 1.00 96.00 103 ILE A O 1
ATOM 855 N N . ALA A 1 104 ? -0.822 1.879 -7.347 1.00 95.19 104 ALA A N 1
ATOM 856 C CA . ALA A 1 104 ? -0.100 2.119 -8.581 1.00 95.19 104 ALA A CA 1
ATOM 857 C C . ALA A 1 104 ? -0.840 1.527 -9.788 1.00 95.19 104 ALA A C 1
ATOM 859 O O . ALA A 1 104 ? -1.011 0.320 -9.919 1.00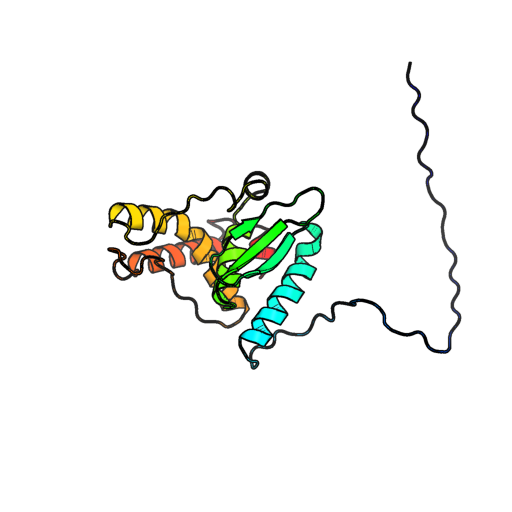 95.19 104 ALA A O 1
ATOM 860 N N . GLY A 1 105 ? -1.263 2.391 -10.712 1.00 91.94 105 GLY A N 1
ATOM 861 C CA . GLY A 1 105 ? -1.849 1.959 -11.980 1.00 91.94 105 GLY A CA 1
ATOM 862 C C . GLY A 1 105 ? -0.815 1.354 -12.937 1.00 91.94 105 GLY A C 1
ATOM 863 O O . GLY A 1 105 ? 0.393 1.479 -12.733 1.00 91.94 105 GLY A O 1
ATOM 864 N N . ALA A 1 106 ? -1.295 0.783 -14.047 1.00 93.69 106 ALA A N 1
ATOM 865 C CA . ALA A 1 106 ? -0.473 0.067 -15.030 1.00 93.69 106 ALA A CA 1
ATOM 866 C C . ALA A 1 106 ? 0.789 0.826 -15.476 1.00 93.69 106 ALA A C 1
ATOM 868 O O . ALA A 1 106 ? 1.853 0.233 -15.560 1.00 93.69 106 ALA A O 1
ATOM 869 N N . LYS A 1 107 ? 0.703 2.147 -15.697 1.00 95.81 107 LYS A N 1
ATOM 870 C CA . LYS A 1 107 ? 1.866 2.965 -16.089 1.00 95.81 107 LYS A CA 1
ATOM 871 C C . LYS A 1 107 ? 2.936 3.052 -14.999 1.00 95.81 107 LYS A C 1
ATOM 873 O O . LYS A 1 107 ? 4.117 3.025 -15.312 1.00 95.81 107 LYS A O 1
ATOM 878 N N . ARG A 1 108 ? 2.528 3.173 -13.733 1.00 96.19 108 ARG A N 1
ATOM 879 C CA . ARG A 1 108 ? 3.455 3.282 -12.597 1.00 96.19 108 ARG A CA 1
ATOM 880 C C . ARG A 1 108 ? 4.135 1.949 -12.310 1.00 96.19 108 ARG A C 1
ATOM 882 O O . ARG A 1 108 ? 5.321 1.941 -12.035 1.00 96.19 108 ARG A O 1
ATOM 889 N N . ARG A 1 109 ? 3.434 0.829 -12.505 1.00 97.12 109 ARG A N 1
ATOM 890 C CA . ARG A 1 109 ? 3.997 -0.531 -12.389 1.00 97.12 109 ARG A CA 1
ATOM 891 C C . ARG A 1 109 ? 5.106 -0.854 -13.406 1.00 97.12 109 ARG A C 1
ATOM 893 O O . ARG A 1 109 ? 5.722 -1.908 -13.291 1.00 97.12 109 ARG A O 1
ATOM 900 N N . LEU A 1 110 ? 5.370 0.029 -14.374 1.00 96.75 110 LEU A N 1
ATOM 901 C CA . LEU A 1 110 ? 6.502 -0.069 -15.307 1.00 96.75 110 LEU A CA 1
ATOM 902 C C . LEU A 1 110 ? 7.755 0.678 -14.824 1.00 96.75 110 LEU A C 1
ATOM 904 O O . LEU A 1 110 ? 8.783 0.624 -15.491 1.00 96.75 110 LEU A O 1
ATOM 908 N N . LEU A 1 111 ? 7.667 1.411 -13.713 1.00 97.12 111 LEU A N 1
ATOM 909 C CA . LEU A 1 111 ? 8.751 2.231 -13.184 1.00 97.12 111 LEU A CA 1
ATOM 910 C C . LEU A 1 111 ? 9.313 1.602 -11.904 1.00 97.12 111 LEU A C 1
ATOM 912 O O . LEU A 1 111 ? 8.523 1.072 -11.117 1.00 97.12 111 LEU A O 1
ATOM 916 N N . PRO A 1 112 ? 10.633 1.712 -11.663 1.00 96.00 112 PRO A N 1
ATOM 917 C CA . PRO A 1 112 ? 11.212 1.465 -10.344 1.00 96.00 112 PRO A CA 1
ATOM 918 C C . PRO A 1 112 ? 10.472 2.264 -9.266 1.00 96.00 112 PRO A C 1
ATOM 920 O O . PRO A 1 112 ? 10.044 3.396 -9.528 1.00 96.00 112 PRO A O 1
ATOM 923 N N . ASP A 1 113 ? 10.237 1.645 -8.108 1.00 94.62 113 ASP A N 1
ATOM 924 C CA . ASP A 1 113 ? 9.481 2.218 -6.978 1.00 94.62 113 ASP A CA 1
ATOM 925 C C . ASP A 1 113 ? 8.136 2.832 -7.357 1.00 94.62 113 ASP A C 1
ATOM 927 O O . ASP A 1 113 ? 7.645 3.789 -6.757 1.00 94.62 113 ASP A O 1
ATOM 931 N N . LEU A 1 114 ? 7.515 2.292 -8.410 1.00 95.62 114 LEU A N 1
ATOM 932 C CA . LEU A 1 114 ? 6.237 2.756 -8.940 1.00 95.62 114 LEU A CA 1
ATOM 933 C C . LEU A 1 114 ? 6.287 4.243 -9.364 1.00 95.62 114 LEU A C 1
ATOM 935 O O . LEU A 1 114 ? 5.253 4.906 -9.510 1.00 95.62 114 LEU A O 1
ATOM 939 N N . GLY A 1 115 ? 7.487 4.799 -9.555 1.00 91.31 115 GLY A N 1
ATOM 940 C CA . GLY A 1 115 ? 7.723 6.223 -9.769 1.00 91.31 115 GLY A CA 1
ATOM 941 C C . GLY A 1 115 ? 7.332 7.097 -8.574 1.00 91.31 115 GLY A C 1
ATOM 942 O O . GLY A 1 115 ? 6.894 8.233 -8.779 1.00 91.31 115 GLY A O 1
ATOM 943 N N . TYR A 1 116 ? 7.354 6.571 -7.347 1.00 84.25 116 TYR A N 1
ATOM 944 C CA . TYR A 1 116 ? 7.399 7.395 -6.140 1.00 84.25 116 TYR A CA 1
ATOM 945 C C . TYR A 1 116 ? 8.818 7.937 -5.939 1.00 84.25 116 TYR A C 1
ATOM 947 O O . TYR A 1 116 ? 9.785 7.430 -6.498 1.00 84.25 116 TYR A O 1
ATOM 955 N N . TRP A 1 117 ? 8.924 9.045 -5.213 1.00 73.50 117 TRP A N 1
ATOM 956 C CA . TRP A 1 117 ? 10.196 9.688 -4.918 1.00 73.50 117 TRP A CA 1
ATOM 957 C C . TRP A 1 117 ? 10.646 9.242 -3.532 1.00 73.50 117 TRP A C 1
ATOM 959 O O . TRP A 1 117 ? 9.848 9.256 -2.597 1.00 73.50 117 TRP A O 1
ATOM 969 N N . TYR A 1 118 ? 11.915 8.865 -3.410 1.00 71.06 118 TYR A N 1
ATOM 970 C CA . TYR A 1 118 ? 12.521 8.583 -2.119 1.00 71.06 118 TYR A CA 1
ATOM 971 C C . TYR A 1 118 ? 12.872 9.898 -1.418 1.00 71.06 118 TYR A C 1
ATOM 973 O O . TYR A 1 118 ? 13.497 10.781 -2.015 1.00 71.06 118 TYR A O 1
ATOM 981 N N . ALA A 1 119 ? 12.482 10.025 -0.152 1.00 72.00 119 ALA A N 1
ATOM 982 C CA . ALA A 1 119 ? 12.910 11.114 0.711 1.00 72.00 119 ALA A CA 1
ATOM 983 C C . ALA A 1 119 ? 13.657 10.500 1.901 1.00 72.00 119 ALA A C 1
ATOM 985 O O . ALA A 1 119 ? 13.022 9.786 2.675 1.00 72.00 119 ALA A O 1
ATOM 986 N N . PRO A 1 120 ? 14.971 10.752 2.054 1.00 76.25 120 PRO A N 1
ATOM 987 C CA . PRO A 1 120 ? 15.719 10.202 3.173 1.00 76.25 120 PRO A CA 1
ATOM 988 C C . PRO A 1 120 ? 15.200 10.754 4.502 1.00 76.25 120 PRO A C 1
ATOM 990 O O . PRO A 1 120 ? 14.544 11.799 4.556 1.00 76.25 120 PRO A O 1
ATOM 993 N N . ASP A 1 121 ? 15.558 10.060 5.576 1.00 81.62 121 ASP A N 1
ATOM 994 C CA . ASP A 1 121 ? 15.325 10.500 6.947 1.00 81.62 121 ASP A CA 1
ATOM 995 C C . ASP A 1 121 ? 15.936 11.894 7.227 1.00 81.62 121 ASP A C 1
ATOM 997 O O . ASP A 1 121 ? 16.846 12.353 6.530 1.00 81.62 121 ASP A O 1
ATOM 1001 N N . GLY A 1 122 ? 15.425 12.584 8.250 1.00 85.38 122 GLY A N 1
ATOM 1002 C CA . GLY A 1 122 ? 15.837 13.953 8.585 1.00 85.38 122 GLY A CA 1
ATOM 1003 C C . GLY A 1 122 ? 15.010 15.031 7.880 1.00 85.38 122 GLY A C 1
ATOM 1004 O O . GLY A 1 122 ? 15.498 16.136 7.631 1.00 85.38 122 GLY A O 1
ATOM 1005 N N . ARG A 1 123 ? 13.750 14.721 7.548 1.00 89.88 123 ARG A N 1
ATOM 1006 C CA . ARG A 1 123 ? 12.844 15.651 6.860 1.00 89.88 123 ARG A CA 1
ATOM 1007 C C . ARG A 1 123 ? 12.479 16.840 7.740 1.00 89.88 123 ARG A C 1
ATOM 1009 O O . ARG A 1 123 ? 12.206 16.679 8.934 1.00 89.88 123 ARG A O 1
ATOM 1016 N N . THR A 1 124 ? 12.424 18.025 7.126 1.00 90.06 124 THR A N 1
ATOM 1017 C CA . THR A 1 124 ? 11.829 19.214 7.752 1.00 90.06 124 THR A CA 1
ATOM 1018 C C . THR A 1 124 ? 10.329 19.018 7.932 1.00 90.06 124 THR A C 1
ATOM 1020 O O . THR A 1 124 ? 9.717 18.159 7.292 1.00 90.06 124 THR A O 1
ATOM 1023 N N . LYS A 1 125 ? 9.708 19.868 8.750 1.00 89.12 125 LYS A N 1
ATOM 1024 C CA . LYS A 1 125 ? 8.262 19.844 8.947 1.00 89.12 125 LYS A CA 1
ATOM 1025 C C . LYS A 1 125 ? 7.479 19.963 7.632 1.00 89.12 125 LYS A C 1
ATOM 1027 O O . LYS A 1 125 ? 6.510 19.243 7.424 1.00 89.12 125 LYS A O 1
ATOM 1032 N N . GLU A 1 126 ? 7.902 20.839 6.726 1.00 89.81 126 GLU A N 1
ATOM 1033 C CA . GLU A 1 126 ? 7.242 21.040 5.431 1.00 89.81 126 GLU A CA 1
ATOM 1034 C C . GLU A 1 126 ? 7.374 19.803 4.534 1.00 89.81 126 GLU A C 1
ATOM 1036 O O . GLU A 1 126 ? 6.431 19.432 3.836 1.00 89.81 126 GLU A O 1
ATOM 1041 N N . GLN A 1 127 ? 8.533 19.138 4.565 1.00 90.31 127 GLN A N 1
ATOM 1042 C CA . GLN A 1 127 ? 8.755 17.885 3.843 1.00 90.31 127 GLN A CA 1
ATOM 1043 C C . GLN A 1 127 ? 7.929 16.741 4.439 1.00 90.31 127 GLN A C 1
ATOM 1045 O O . GLN A 1 127 ? 7.367 15.944 3.687 1.00 90.31 127 GLN A O 1
ATOM 1050 N N . GLN A 1 128 ? 7.808 16.688 5.767 1.00 91.88 128 GLN A N 1
ATOM 1051 C CA . GLN A 1 128 ? 6.944 15.735 6.456 1.00 91.88 128 GLN A CA 1
ATOM 1052 C C . GLN A 1 128 ? 5.473 15.957 6.084 1.00 91.88 128 GLN A C 1
ATOM 1054 O O . GLN A 1 128 ? 4.786 15.006 5.726 1.00 91.88 128 GLN A O 1
ATOM 1059 N N . ASP A 1 129 ? 5.000 17.205 6.083 1.00 90.62 129 ASP A N 1
ATOM 1060 C CA . ASP A 1 129 ? 3.621 17.540 5.718 1.00 90.62 129 ASP A CA 1
ATOM 1061 C C . ASP A 1 129 ? 3.306 17.136 4.254 1.00 90.62 129 ASP A C 1
ATOM 1063 O O . ASP A 1 129 ? 2.167 16.776 3.940 1.00 90.62 129 ASP A O 1
ATOM 1067 N N . LEU A 1 130 ? 4.291 17.179 3.343 1.00 91.50 130 LEU A N 1
ATOM 1068 C CA . LEU A 1 130 ? 4.158 16.683 1.962 1.00 91.50 130 LEU A CA 1
ATOM 1069 C C . LEU A 1 130 ? 4.155 15.153 1.884 1.00 91.50 130 LEU A C 1
ATOM 1071 O O . LEU A 1 130 ? 3.373 14.582 1.121 1.00 91.50 130 LEU A O 1
ATOM 1075 N N . PHE A 1 131 ? 5.006 14.492 2.667 1.00 92.06 131 PHE A N 1
ATOM 1076 C CA . PHE A 1 131 ? 5.022 13.036 2.770 1.00 92.06 131 PHE A CA 1
ATOM 1077 C C . PHE A 1 131 ? 3.688 12.498 3.288 1.00 92.06 131 PHE A C 1
ATOM 1079 O O . PHE A 1 131 ? 3.063 11.662 2.642 1.00 92.06 131 PHE A O 1
ATOM 1086 N N . GLU A 1 132 ? 3.194 13.041 4.400 1.00 93.81 132 GLU A N 1
ATOM 1087 C CA . GLU A 1 132 ? 1.919 12.627 4.981 1.00 93.81 132 GLU A CA 1
ATOM 1088 C C . GLU A 1 132 ? 0.778 12.732 3.961 1.00 93.81 132 GLU A C 1
ATOM 1090 O O . GLU A 1 132 ? -0.063 11.842 3.876 1.00 93.81 132 GLU A O 1
ATOM 1095 N N . GLN A 1 133 ? 0.759 13.776 3.124 1.00 93.94 133 GLN A N 1
ATOM 1096 C CA . GLN A 1 133 ? -0.261 13.926 2.082 1.00 93.94 133 GLN A CA 1
ATOM 1097 C C . GLN A 1 133 ? -0.263 12.783 1.063 1.00 93.94 133 GLN A C 1
ATOM 1099 O O . GLN A 1 133 ? -1.340 12.325 0.667 1.00 93.94 133 GLN A O 1
ATOM 1104 N N . VAL A 1 134 ? 0.914 12.329 0.622 1.00 93.44 134 VAL A N 1
ATOM 1105 C CA . VAL A 1 134 ? 1.012 11.233 -0.355 1.00 93.44 134 VAL A CA 1
ATOM 1106 C C . VAL A 1 134 ? 0.768 9.865 0.287 1.00 93.44 134 VAL A C 1
ATOM 1108 O O . VAL A 1 134 ? 0.243 8.975 -0.384 1.00 93.44 134 VAL A O 1
ATOM 1111 N N . GLU A 1 135 ? 1.027 9.748 1.589 1.00 95.75 135 GLU A N 1
ATOM 1112 C CA . GLU A 1 135 ? 0.875 8.527 2.382 1.00 95.75 135 GLU A CA 1
ATOM 1113 C C . GLU A 1 135 ? -0.541 8.262 2.905 1.00 95.75 135 GLU A C 1
ATOM 1115 O O . GLU A 1 135 ? -0.853 7.135 3.290 1.00 95.75 135 GLU A O 1
ATOM 1120 N N . ILE A 1 136 ? -1.449 9.248 2.867 1.00 97.75 136 ILE A N 1
ATOM 1121 C CA . ILE A 1 136 ? -2.834 9.064 3.341 1.00 97.75 136 ILE A CA 1
ATOM 1122 C C . ILE A 1 136 ? -3.509 7.849 2.687 1.00 97.75 136 ILE A C 1
ATOM 1124 O O . ILE A 1 136 ? -4.184 7.078 3.366 1.00 97.75 136 ILE A O 1
ATOM 1128 N N . LYS A 1 137 ? -3.370 7.682 1.365 1.00 98.19 137 LYS A N 1
ATOM 1129 C CA . LYS A 1 137 ? -4.028 6.582 0.639 1.00 98.19 137 LYS A CA 1
ATOM 1130 C C . LYS A 1 137 ? -3.331 5.234 0.860 1.00 98.19 137 LYS A C 1
ATOM 1132 O O . LYS A 1 137 ? -4.059 4.299 1.199 1.00 98.19 137 LYS A O 1
ATOM 1137 N N . PRO A 1 138 ? -1.995 5.110 0.697 1.00 97.31 138 PRO A N 1
ATOM 1138 C CA . PRO A 1 138 ? -1.273 3.884 1.038 1.00 97.31 138 PRO A CA 1
ATOM 1139 C C . PRO A 1 138 ? -1.597 3.393 2.445 1.00 97.31 138 PRO A C 1
ATOM 1141 O O . PRO A 1 138 ? -2.097 2.284 2.603 1.00 97.31 138 PRO A O 1
ATOM 1144 N N . GLN A 1 139 ? -1.466 4.257 3.450 1.00 98.38 139 GLN A N 1
ATOM 1145 C CA . GLN A 1 139 ? -1.669 3.868 4.842 1.00 98.38 139 GLN A CA 1
ATOM 1146 C C . GLN A 1 139 ? -3.142 3.623 5.203 1.00 98.38 139 GLN A C 1
ATOM 1148 O O . GLN A 1 139 ? -3.439 2.841 6.105 1.00 98.38 139 GLN A O 1
ATOM 1153 N N . ALA A 1 140 ? -4.099 4.216 4.479 1.00 98.75 140 ALA A N 1
ATOM 1154 C CA . ALA A 1 140 ? -5.514 3.868 4.638 1.00 98.75 140 ALA A CA 1
ATOM 1155 C C . ALA A 1 140 ? -5.816 2.458 4.114 1.00 98.75 140 ALA A C 1
ATOM 1157 O O . ALA A 1 140 ? -6.593 1.728 4.726 1.00 98.75 140 ALA A O 1
ATOM 1158 N N . ILE A 1 141 ? -5.201 2.059 2.999 1.00 98.69 141 ILE A N 1
ATOM 1159 C CA . ILE A 1 141 ? -5.331 0.701 2.458 1.00 98.69 141 ILE A CA 1
ATOM 1160 C C . ILE A 1 141 ? -4.587 -0.304 3.345 1.00 98.69 141 ILE A C 1
ATOM 1162 O O . ILE A 1 141 ? -5.154 -1.345 3.677 1.00 98.69 141 ILE A O 1
ATOM 1166 N N . GLU A 1 142 ? -3.396 0.047 3.832 1.00 98.56 142 GLU A N 1
ATOM 1167 C CA . GLU A 1 142 ? -2.642 -0.759 4.798 1.00 98.56 142 GLU A CA 1
ATOM 1168 C C . GLU A 1 142 ? -3.467 -1.016 6.064 1.00 98.56 142 GLU A C 1
ATOM 1170 O O . GLU A 1 142 ? -3.506 -2.140 6.570 1.00 98.56 142 GLU A O 1
ATOM 1175 N N . TRP A 1 143 ? -4.201 -0.005 6.545 1.00 98.56 143 TRP A N 1
ATOM 1176 C CA . TRP A 1 143 ? -5.132 -0.171 7.658 1.00 98.56 143 TRP A CA 1
ATOM 1177 C C . TRP A 1 143 ? -6.178 -1.246 7.342 1.00 98.56 143 TRP A C 1
ATOM 1179 O O . TRP A 1 143 ? -6.369 -2.161 8.148 1.00 98.56 143 TRP A O 1
ATOM 1189 N N . LEU A 1 144 ? -6.846 -1.175 6.186 1.00 98.56 144 LEU A N 1
ATOM 1190 C CA . LEU A 1 144 ? -7.856 -2.164 5.786 1.00 98.56 144 LEU A CA 1
ATOM 1191 C C . LEU A 1 144 ? -7.268 -3.581 5.707 1.00 98.56 144 LEU A C 1
ATOM 1193 O O . LEU A 1 144 ? -7.880 -4.535 6.196 1.00 98.56 144 LEU A O 1
ATOM 1197 N N . PHE A 1 145 ? -6.059 -3.721 5.164 1.00 98.44 145 PHE A N 1
ATOM 1198 C CA . PHE A 1 145 ? -5.363 -5.005 5.103 1.00 98.44 145 PHE A CA 1
ATOM 1199 C C . PHE A 1 145 ? -5.036 -5.533 6.497 1.00 98.44 145 PHE A C 1
ATOM 1201 O O . PHE A 1 145 ? -5.350 -6.680 6.810 1.00 98.44 145 PHE A O 1
ATOM 1208 N N . ALA A 1 146 ? -4.486 -4.691 7.374 1.00 97.75 146 ALA A N 1
ATOM 1209 C CA . ALA A 1 146 ? -4.183 -5.075 8.746 1.00 97.75 146 ALA A CA 1
ATOM 1210 C C . ALA A 1 146 ? -5.435 -5.595 9.468 1.00 97.75 146 ALA A C 1
ATOM 1212 O O . ALA A 1 146 ? -5.366 -6.636 10.119 1.00 97.75 146 ALA A O 1
ATOM 1213 N N . GLN A 1 147 ? -6.591 -4.940 9.302 1.00 97.31 147 GLN A N 1
ATOM 1214 C CA . GLN A 1 147 ? -7.853 -5.422 9.882 1.00 97.31 147 GLN A CA 1
ATOM 1215 C C . GLN A 1 147 ? -8.297 -6.768 9.301 1.00 97.31 147 GLN A C 1
ATOM 1217 O O . GLN A 1 147 ? -8.748 -7.624 10.059 1.00 97.31 147 GLN A O 1
ATOM 1222 N N . SER A 1 148 ? -8.111 -6.985 7.997 1.00 96.25 148 SER A N 1
ATOM 1223 C CA . SER A 1 148 ? -8.455 -8.246 7.319 1.00 96.25 148 SER A CA 1
ATOM 1224 C C . SER A 1 148 ? -7.656 -9.438 7.867 1.00 96.25 148 SER A C 1
ATOM 1226 O O . SER A 1 148 ? -8.169 -10.551 7.945 1.00 96.25 148 SER A O 1
ATOM 1228 N N . PHE A 1 149 ? -6.438 -9.189 8.360 1.00 95.62 149 PHE A N 1
ATOM 1229 C CA . PHE A 1 149 ? -5.602 -10.183 9.046 1.00 95.62 149 PHE A CA 1
ATOM 1230 C C . PHE A 1 149 ? -5.718 -10.160 10.583 1.00 95.62 149 PHE A C 1
ATOM 1232 O O . PHE A 1 149 ? -4.983 -10.875 11.269 1.00 95.62 149 PHE A O 1
ATOM 1239 N N . GLY A 1 150 ? -6.621 -9.353 11.154 1.00 94.69 150 GLY A N 1
ATOM 1240 C CA . GLY A 1 150 ? -6.799 -9.218 12.606 1.00 94.69 150 GLY A CA 1
ATOM 1241 C C . GLY A 1 150 ? -5.623 -8.540 13.326 1.00 94.69 150 GLY A C 1
ATOM 1242 O O . GLY A 1 150 ? -5.399 -8.774 14.515 1.00 94.69 150 GLY A O 1
ATOM 1243 N N . ARG A 1 151 ? -4.844 -7.718 12.616 1.00 94.06 151 ARG A N 1
ATOM 1244 C CA . ARG A 1 151 ? -3.651 -7.028 13.122 1.00 94.06 151 ARG A CA 1
ATOM 1245 C C . ARG A 1 151 ? -3.945 -5.580 13.503 1.00 94.06 151 ARG A C 1
ATOM 1247 O O . ARG A 1 151 ? -4.861 -4.927 13.003 1.00 94.06 151 ARG A O 1
ATOM 1254 N N . LYS A 1 152 ? -3.114 -5.048 14.402 1.00 93.44 152 LYS A N 1
ATOM 1255 C CA . LYS A 1 152 ? -3.137 -3.627 14.762 1.00 93.44 152 LYS A CA 1
ATOM 1256 C C . LYS A 1 152 ? -2.441 -2.813 13.676 1.00 93.44 152 LYS A C 1
ATOM 1258 O O . LYS A 1 152 ? -1.329 -3.148 13.275 1.00 93.44 152 LYS A O 1
ATOM 1263 N N . PHE A 1 153 ? -3.068 -1.709 13.293 1.00 95.25 153 PHE A N 1
ATOM 1264 C CA . PHE A 1 153 ? -2.483 -0.705 12.416 1.00 95.25 153 PHE A CA 1
ATOM 1265 C C . PHE A 1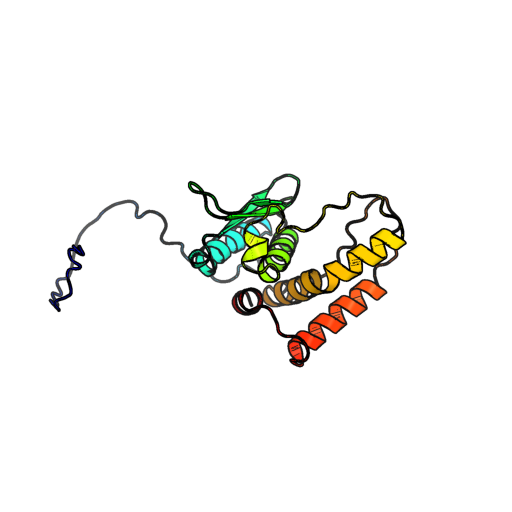 153 ? -1.970 0.494 13.228 1.00 95.25 153 PHE A C 1
ATOM 1267 O O . PHE A 1 153 ? -2.585 0.897 14.224 1.00 95.25 153 PHE A O 1
ATOM 1274 N N . ARG A 1 154 ? -0.840 1.059 12.803 1.00 93.88 154 ARG A N 1
ATOM 1275 C CA . ARG A 1 154 ? -0.281 2.324 13.289 1.00 93.88 154 ARG A CA 1
ATOM 1276 C C . ARG A 1 154 ? 0.279 3.062 12.086 1.00 93.88 154 ARG A C 1
ATOM 1278 O O . ARG A 1 154 ? 0.955 2.435 11.283 1.00 93.88 154 ARG A O 1
ATOM 1285 N N . VAL A 1 155 ? 0.031 4.366 12.008 1.00 94.69 155 VAL A N 1
ATOM 1286 C CA . VAL A 1 155 ? 0.643 5.178 10.958 1.00 94.69 155 VAL A CA 1
ATOM 1287 C C . VAL A 1 155 ? 2.163 5.172 11.091 1.00 94.69 155 VAL A C 1
ATOM 1289 O O . VAL A 1 155 ? 2.682 5.263 12.208 1.00 94.69 155 VAL A O 1
ATOM 1292 N N . SER A 1 156 ? 2.854 5.073 9.960 1.00 92.06 156 SER A N 1
ATOM 1293 C CA . SER A 1 156 ? 4.300 5.246 9.881 1.00 92.06 156 SER A CA 1
ATOM 1294 C C . SER A 1 156 ? 4.603 6.679 9.470 1.00 92.06 156 SER A C 1
ATOM 1296 O O . SER A 1 156 ? 4.163 7.135 8.417 1.00 92.06 156 SER A O 1
ATOM 1298 N N . LEU A 1 157 ? 5.341 7.399 10.313 1.00 89.94 157 LEU A N 1
ATOM 1299 C CA . LEU A 1 157 ? 5.848 8.729 9.967 1.00 89.94 157 LEU A CA 1
ATOM 1300 C C . LEU A 1 157 ? 7.126 8.652 9.136 1.00 89.94 157 LEU A C 1
ATOM 1302 O O . LEU A 1 157 ? 7.461 9.638 8.492 1.00 89.94 157 LEU A O 1
ATOM 1306 N N . ASP A 1 158 ? 7.807 7.503 9.164 1.00 84.44 158 ASP A N 1
ATOM 1307 C CA . ASP A 1 158 ? 9.038 7.202 8.425 1.00 84.44 158 ASP A CA 1
ATOM 1308 C C . ASP A 1 158 ? 10.168 8.241 8.594 1.00 84.44 158 ASP A C 1
ATOM 1310 O O . ASP A 1 158 ? 10.931 8.538 7.682 1.00 84.44 158 ASP A O 1
ATOM 1314 N N . ASN A 1 159 ? 10.229 8.907 9.749 1.00 81.56 159 ASN A N 1
ATOM 1315 C CA . ASN A 1 159 ? 11.159 10.010 10.014 1.00 81.56 159 ASN A CA 1
ATOM 1316 C C . ASN A 1 159 ? 11.765 9.816 11.410 1.00 81.56 159 ASN A C 1
ATOM 1318 O O . ASN A 1 159 ? 11.217 10.297 12.403 1.00 81.56 159 ASN A O 1
ATOM 1322 N N . LEU A 1 160 ? 12.834 9.024 11.505 1.00 76.69 160 LEU A N 1
ATOM 1323 C CA . LEU A 1 160 ? 13.469 8.653 12.773 1.00 76.69 160 LEU A CA 1
ATOM 1324 C C . LEU A 1 160 ? 14.330 9.785 13.353 1.00 76.69 160 LEU A C 1
ATOM 1326 O O . LEU A 1 160 ? 14.463 9.869 14.574 1.00 76.69 160 LEU A O 1
ATOM 1330 N N . THR A 1 161 ? 14.908 10.645 12.509 1.00 73.38 161 THR A N 1
ATOM 1331 C CA . THR A 1 161 ? 15.845 11.708 12.929 1.00 73.38 161 THR A CA 1
ATOM 1332 C C . THR A 1 161 ? 15.365 13.130 12.621 1.00 73.3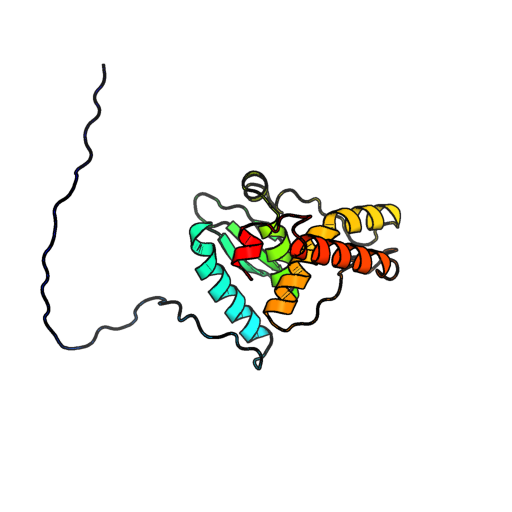8 161 THR A C 1
ATOM 1334 O O . THR A 1 161 ? 16.018 14.091 13.032 1.00 73.38 161 THR A O 1
ATOM 1337 N N . GLY A 1 162 ? 14.229 13.287 11.933 1.00 74.88 162 GLY A N 1
ATOM 1338 C CA . GLY A 1 162 ? 13.643 14.586 11.580 1.00 74.88 162 GLY A CA 1
ATOM 1339 C C . GLY A 1 162 ? 12.514 15.071 12.498 1.00 74.88 162 GLY A C 1
ATOM 1340 O O . GLY A 1 162 ? 12.221 14.491 13.544 1.00 74.88 162 GLY A O 1
ATOM 1341 N N . ASP A 1 163 ? 11.848 16.154 12.083 1.00 74.06 163 ASP A N 1
ATOM 1342 C CA . ASP A 1 163 ? 10.689 16.721 12.790 1.00 74.06 163 ASP A CA 1
ATOM 1343 C C . ASP A 1 163 ? 9.380 16.082 12.291 1.00 74.06 163 ASP A C 1
ATOM 1345 O O . ASP A 1 163 ? 8.616 16.665 11.520 1.00 74.06 163 ASP A O 1
ATOM 1349 N N . GLY A 1 164 ? 9.157 14.827 12.693 1.00 68.31 164 GLY A N 1
ATOM 1350 C CA . GLY A 1 164 ? 7.990 14.027 12.298 1.00 68.31 164 GLY A CA 1
ATOM 1351 C C . GLY A 1 164 ? 6.683 14.372 13.029 1.00 68.31 164 GLY A C 1
ATOM 1352 O O . GLY A 1 164 ? 5.612 13.917 12.631 1.00 68.31 164 GLY A O 1
ATOM 1353 N N . GLY A 1 165 ? 6.741 15.158 14.109 1.00 79.75 165 GLY A N 1
ATOM 1354 C CA . GLY A 1 165 ? 5.593 15.389 14.990 1.00 79.75 165 GLY A CA 1
ATOM 1355 C C . GLY A 1 165 ? 5.065 14.112 15.672 1.00 79.75 165 GLY A C 1
ATOM 1356 O O . GLY A 1 165 ? 5.755 13.103 15.785 1.00 79.75 165 GLY A O 1
ATOM 1357 N N . ASP A 1 166 ? 3.824 14.158 16.171 1.00 82.06 166 ASP A N 1
ATOM 1358 C CA . ASP A 1 166 ? 3.189 13.038 16.896 1.00 82.06 166 ASP A CA 1
ATOM 1359 C C . ASP A 1 166 ? 2.247 12.172 16.039 1.00 82.06 166 ASP A C 1
ATOM 1361 O O . ASP A 1 166 ? 1.612 11.244 16.547 1.00 82.06 166 ASP A O 1
ATOM 1365 N N . GLY A 1 167 ? 2.114 12.499 14.750 1.00 87.56 167 GLY A N 1
ATOM 1366 C CA . GLY A 1 167 ? 1.301 11.763 13.785 1.00 87.56 167 GLY A CA 1
ATOM 1367 C C . GLY A 1 167 ? -0.208 11.733 14.048 1.00 87.56 167 GLY A C 1
ATOM 1368 O O . GLY A 1 167 ? -0.920 11.028 13.334 1.00 87.56 167 GLY A O 1
ATOM 1369 N N . ARG A 1 168 ? -0.748 12.471 15.033 1.00 91.88 168 ARG A N 1
ATOM 1370 C CA . ARG A 1 168 ? -2.191 12.428 15.353 1.00 91.88 168 ARG A CA 1
ATOM 1371 C C . ARG A 1 168 ? -3.045 12.917 14.191 1.00 91.88 168 ARG A C 1
ATOM 1373 O O . ARG A 1 168 ? -3.943 12.209 13.750 1.00 91.88 168 ARG A O 1
ATOM 1380 N N . LYS A 1 169 ? -2.711 14.090 13.648 1.00 94.25 169 LYS A N 1
ATOM 1381 C CA . LYS A 1 169 ? -3.409 14.661 12.487 1.00 94.25 169 LYS A CA 1
ATOM 1382 C C . LYS A 1 169 ? -3.288 13.751 11.263 1.00 94.25 169 LYS A C 1
ATOM 1384 O O . LYS A 1 169 ? -4.267 13.560 10.546 1.00 94.25 169 LYS A O 1
ATOM 1389 N N . PHE A 1 170 ? -2.111 13.168 11.046 1.00 96.06 170 PHE A N 1
ATOM 1390 C CA . PHE A 1 170 ? -1.894 12.218 9.962 1.00 96.06 170 PHE A CA 1
ATOM 1391 C C . PHE A 1 170 ? -2.791 10.987 10.104 1.00 96.06 170 PHE A C 1
ATOM 1393 O O . PHE A 1 170 ? -3.525 10.644 9.180 1.00 96.06 170 PHE A O 1
ATOM 1400 N N . LYS A 1 171 ? -2.830 10.386 11.296 1.00 97.06 171 LYS A N 1
ATOM 1401 C CA . LYS A 1 171 ? -3.726 9.273 11.618 1.00 97.06 171 LYS A CA 1
ATOM 1402 C C . LYS A 1 171 ? -5.197 9.624 11.400 1.00 97.06 171 LYS A C 1
ATOM 1404 O O . LYS A 1 171 ? -5.922 8.803 10.842 1.00 97.06 171 LYS A O 1
ATOM 1409 N N . ASP A 1 172 ? -5.636 10.811 11.809 1.00 97.69 172 ASP A N 1
ATOM 1410 C CA . ASP A 1 172 ? -7.018 11.257 11.601 1.00 97.69 172 ASP A CA 1
ATOM 1411 C C . ASP A 1 172 ? -7.340 11.386 10.103 1.00 97.69 172 ASP A C 1
ATOM 1413 O O . ASP A 1 172 ? -8.405 10.954 9.659 1.00 97.69 172 ASP A O 1
ATOM 1417 N N . ASN A 1 173 ? -6.400 11.891 9.298 1.00 98.38 173 ASN A N 1
ATOM 1418 C CA . ASN A 1 173 ? -6.548 11.973 7.842 1.00 98.38 173 ASN A CA 1
ATOM 1419 C C . ASN A 1 173 ? -6.591 10.587 7.178 1.00 98.38 173 ASN A C 1
ATOM 1421 O O . ASN A 1 173 ? -7.426 10.353 6.300 1.00 98.38 173 ASN A O 1
ATOM 1425 N N . VAL A 1 174 ? -5.725 9.664 7.608 1.00 98.56 174 VAL A N 1
ATOM 1426 C CA . VAL A 1 174 ? -5.724 8.263 7.158 1.00 98.56 174 VAL A CA 1
ATOM 1427 C C . VAL A 1 174 ? -7.061 7.603 7.498 1.00 98.56 174 VAL A C 1
ATOM 1429 O O . VAL A 1 174 ? -7.698 7.003 6.634 1.00 98.56 174 VAL A O 1
ATOM 1432 N N . TYR A 1 175 ? -7.546 7.768 8.730 1.00 98.50 175 TYR A N 1
ATOM 1433 C CA . TYR A 1 175 ? -8.829 7.214 9.154 1.00 98.50 175 TYR A CA 1
ATOM 1434 C C . TYR A 1 175 ? -10.010 7.821 8.384 1.00 98.50 175 TYR A C 1
ATOM 1436 O O . TYR A 1 175 ? -10.903 7.095 7.948 1.00 98.50 175 TYR A O 1
ATOM 1444 N N . ALA A 1 176 ? -10.001 9.131 8.128 1.00 98.62 176 ALA A N 1
ATOM 1445 C CA . ALA A 1 176 ? -11.006 9.763 7.279 1.00 98.62 176 ALA A CA 1
ATOM 1446 C C . ALA A 1 176 ? -11.006 9.158 5.863 1.00 98.62 176 ALA A C 1
ATOM 1448 O O . ALA A 1 176 ? -12.068 8.909 5.295 1.00 98.62 176 ALA A O 1
ATOM 1449 N N . GLN A 1 177 ? -9.833 8.856 5.297 1.00 98.75 177 GLN A N 1
ATOM 1450 C CA . GLN A 1 177 ? -9.738 8.173 4.006 1.00 98.75 177 GLN A CA 1
ATOM 1451 C C . GLN A 1 177 ? -10.286 6.736 4.056 1.00 98.75 177 GLN A C 1
ATOM 1453 O O . GLN A 1 177 ? -10.977 6.329 3.121 1.00 98.75 177 GLN A O 1
ATOM 1458 N N . VAL A 1 178 ? -10.062 5.996 5.148 1.00 98.56 178 VAL A N 1
ATOM 1459 C CA . VAL A 1 178 ? -10.708 4.692 5.391 1.00 98.56 178 VAL A CA 1
ATOM 1460 C C . VAL A 1 178 ? -12.234 4.830 5.357 1.00 98.56 178 VAL A C 1
ATOM 1462 O O . VAL A 1 178 ? -12.908 4.087 4.643 1.00 98.56 178 VAL A O 1
ATOM 1465 N N . GLN A 1 179 ? -12.793 5.823 6.056 1.00 98.50 179 GLN A N 1
ATOM 1466 C CA . GLN A 1 179 ? -14.239 6.068 6.060 1.00 98.50 179 GLN A CA 1
ATOM 1467 C C . GLN A 1 179 ? -14.782 6.409 4.667 1.00 98.50 179 GLN A C 1
ATOM 1469 O O . GLN A 1 179 ? -15.848 5.917 4.302 1.00 98.50 179 GLN A O 1
ATOM 1474 N N . ARG A 1 180 ? -14.040 7.182 3.863 1.00 98.62 180 ARG A N 1
ATOM 1475 C CA . ARG A 1 180 ? -14.418 7.481 2.471 1.00 98.62 180 ARG A CA 1
ATOM 1476 C C . ARG A 1 180 ? -14.466 6.241 1.581 1.00 98.62 180 ARG A C 1
ATOM 1478 O O . ARG A 1 180 ? -15.298 6.192 0.679 1.00 98.62 180 ARG A O 1
ATOM 1485 N N . TYR A 1 181 ? -13.595 5.254 1.810 1.00 98.25 181 TYR A N 1
ATOM 1486 C CA . TYR A 1 181 ? -13.671 3.980 1.090 1.00 98.25 181 TYR A CA 1
ATOM 1487 C C . TYR A 1 181 ? -14.936 3.197 1.461 1.00 98.25 181 TYR A C 1
ATOM 1489 O O . TYR A 1 181 ? -15.603 2.675 0.573 1.00 98.25 181 TYR A O 1
ATOM 1497 N N . PHE A 1 182 ? -15.312 3.166 2.744 1.00 95.94 182 PHE A N 1
ATOM 1498 C CA . PHE A 1 182 ? -16.537 2.493 3.195 1.00 95.94 182 PHE A CA 1
ATOM 1499 C C . PHE A 1 182 ? -17.824 3.194 2.752 1.00 95.94 182 PHE A C 1
ATOM 1501 O O . PHE A 1 182 ? -18.803 2.524 2.435 1.00 95.94 182 PHE A O 1
ATOM 1508 N N . SER A 1 183 ? -17.842 4.530 2.728 1.00 97.31 183 SER A N 1
ATOM 1509 C CA . SER A 1 183 ? -19.021 5.297 2.308 1.00 97.31 183 SER A CA 1
ATOM 1510 C C . SER A 1 183 ? -19.245 5.286 0.793 1.00 97.31 183 SER A C 1
ATOM 1512 O O . SER A 1 183 ? -20.319 5.668 0.333 1.00 97.31 183 SER A O 1
ATOM 1514 N N . GLY A 1 184 ? -18.237 4.880 0.013 1.00 95.75 184 GLY A N 1
ATOM 1515 C CA . GLY A 1 184 ? -18.245 4.959 -1.446 1.00 95.75 184 GLY A CA 1
ATOM 1516 C C . GLY A 1 184 ? -17.923 6.351 -2.005 1.00 95.75 184 GLY A C 1
ATOM 1517 O O . GLY A 1 184 ? -17.919 6.517 -3.223 1.00 95.75 184 GLY A O 1
ATOM 1518 N N . GLU A 1 185 ? -17.614 7.340 -1.155 1.00 97.81 185 GLU A N 1
ATOM 1519 C CA . GLU A 1 185 ? -17.132 8.665 -1.585 1.00 97.81 185 GLU A CA 1
ATOM 1520 C C . GLU A 1 185 ? -15.801 8.549 -2.341 1.00 97.81 185 GLU A C 1
ATOM 1522 O O . GLU A 1 185 ? -15.582 9.215 -3.354 1.00 97.81 185 GLU A O 1
ATOM 1527 N N . ALA A 1 186 ? -14.918 7.665 -1.870 1.00 97.44 186 ALA A N 1
ATOM 1528 C CA . ALA A 1 186 ? -13.695 7.293 -2.560 1.00 97.44 186 ALA A CA 1
ATOM 1529 C C . ALA A 1 186 ? -13.788 5.850 -3.058 1.00 97.44 186 ALA A C 1
ATOM 1531 O O . ALA A 1 186 ? -14.178 4.940 -2.330 1.00 97.44 186 ALA A O 1
ATOM 1532 N N . LYS A 1 187 ? -13.351 5.615 -4.296 1.00 97.25 187 LYS A N 1
ATOM 1533 C CA . LYS A 1 187 ? -13.276 4.266 -4.857 1.00 97.25 187 LYS A CA 1
ATOM 1534 C C . LYS A 1 187 ? -12.027 3.545 -4.348 1.00 97.25 187 LYS A C 1
ATOM 1536 O O . LYS A 1 187 ? -10.912 4.020 -4.574 1.00 97.25 187 LYS A O 1
ATOM 1541 N N . LEU A 1 188 ? -12.214 2.388 -3.716 1.00 97.50 188 LEU A N 1
ATOM 1542 C CA . LEU A 1 188 ? -11.114 1.486 -3.375 1.00 97.50 188 LEU A CA 1
ATOM 1543 C C . LEU A 1 188 ? -10.483 0.924 -4.669 1.00 97.50 188 LEU A C 1
ATOM 1545 O O . LEU A 1 188 ? -11.229 0.520 -5.571 1.00 97.50 188 LEU A O 1
ATOM 1549 N N . PRO A 1 189 ? -9.143 0.908 -4.813 1.00 97.38 189 PRO A N 1
ATOM 1550 C CA . PRO A 1 189 ? -8.493 0.288 -5.965 1.00 97.38 189 PRO A CA 1
ATOM 1551 C C . PRO A 1 189 ? -8.898 -1.181 -6.120 1.00 97.38 189 PRO A C 1
ATOM 1553 O O . PRO A 1 189 ? -9.040 -1.895 -5.132 1.00 97.38 189 PRO A O 1
ATOM 1556 N N . ALA A 1 190 ? -9.074 -1.642 -7.362 1.00 97.06 190 ALA A N 1
ATOM 1557 C CA . ALA A 1 190 ? -9.587 -2.988 -7.634 1.00 97.06 190 ALA A CA 1
ATOM 1558 C C . ALA A 1 190 ? -8.683 -4.092 -7.060 1.00 97.06 190 ALA A C 1
ATOM 1560 O O . ALA A 1 190 ? -9.182 -5.052 -6.482 1.00 97.06 190 ALA A O 1
ATOM 1561 N N . ASP A 1 191 ? -7.363 -3.922 -7.162 1.00 97.50 191 ASP A N 1
ATOM 1562 C CA . ASP A 1 191 ? -6.408 -4.888 -6.615 1.00 97.50 191 ASP A CA 1
ATOM 1563 C C . ASP A 1 191 ? -6.397 -4.877 -5.078 1.00 97.50 191 ASP A C 1
ATOM 1565 O O . ASP A 1 191 ? -6.264 -5.933 -4.469 1.00 97.50 191 ASP A O 1
ATOM 1569 N N . ALA A 1 192 ? -6.627 -3.719 -4.444 1.00 98.00 192 ALA A N 1
ATOM 1570 C CA . ALA A 1 192 ? -6.792 -3.641 -2.991 1.00 98.00 192 ALA A CA 1
ATOM 1571 C C . ALA A 1 192 ? -8.078 -4.346 -2.540 1.00 98.00 192 ALA A C 1
ATOM 1573 O O . ALA A 1 192 ? -8.053 -5.132 -1.602 1.00 98.00 192 ALA A O 1
ATOM 1574 N N . ALA A 1 193 ? -9.186 -4.124 -3.252 1.00 97.38 193 ALA A N 1
ATOM 1575 C CA . ALA A 1 193 ? -10.454 -4.798 -2.983 1.00 97.38 193 ALA A CA 1
ATOM 1576 C C . ALA A 1 193 ? -10.371 -6.321 -3.162 1.00 97.38 193 ALA A C 1
ATOM 1578 O O . ALA A 1 193 ? -11.117 -7.040 -2.517 1.00 97.38 193 ALA A O 1
ATOM 1579 N N . ARG A 1 194 ? -9.489 -6.809 -4.042 1.00 96.44 194 ARG A N 1
ATOM 1580 C CA . ARG A 1 194 ? -9.269 -8.242 -4.277 1.00 96.44 194 ARG A CA 1
ATOM 1581 C C . ARG A 1 194 ? -8.404 -8.910 -3.205 1.00 96.44 194 ARG A C 1
ATOM 1583 O O . ARG A 1 194 ? -8.443 -10.129 -3.082 1.00 96.44 194 ARG A O 1
ATOM 1590 N N . PHE A 1 195 ? -7.571 -8.137 -2.513 1.00 97.12 195 PHE A N 1
ATOM 1591 C CA . PHE A 1 195 ? -6.711 -8.647 -1.447 1.00 97.12 195 PHE A CA 1
ATOM 1592 C C . PHE A 1 195 ? -7.429 -8.744 -0.091 1.00 97.12 195 PHE A C 1
ATOM 1594 O O . PHE A 1 195 ? -6.996 -9.515 0.762 1.00 97.12 195 PHE A O 1
ATOM 1601 N N . ILE A 1 196 ? -8.506 -7.972 0.091 1.00 94.69 196 ILE A N 1
ATOM 1602 C CA . ILE A 1 196 ? -9.442 -8.054 1.227 1.00 94.69 196 ILE A CA 1
ATOM 1603 C C . ILE A 1 196 ? -10.403 -9.224 1.011 1.00 94.69 196 ILE A C 1
ATOM 1605 O O . ILE A 1 196 ? -10.621 -9.984 1.980 1.00 94.69 196 ILE A O 1
#

pLDDT: mean 84.35, std 22.05, range [28.48, 98.75]

Secondary structure (DSSP, 8-state):
------PPP----------------------------TTS-HHHHHHHHHHHHHHHTGGGTEEEEE-SS--EEEPP-SSS-EEEEESTT-HHHHHHHHHHHHHS-TTGGGSGGGGPPP--SS--HHHHHHHHHHHHHHHHHHHHHHHHTTPPP------SSS--TT-HHHHHHHHHHHHHHHHTSSPPPHHHHHH-

Organism: Acinetobacter baumannii (NCBI:txid470)

Mean predicted aligned error: 9.95 Å

Foldseek 3Di:
DDDDDDDDDDDDDDDDDDDDDDDDDDDPDPLPLDPQPLPDDQLVNLVNCQSVVCVLCVVQQEGEDEDAADFKWAADDPPHGIYGYFYDSGPLSSLLSLLQVLPQDPVLSRDIRSPDDDDAAADEPVRLVVVLVVCLRSLLLSCVLCVVSVHDGDDDSNHPPYDSDPCPVSVVSSVVVNVCCVVVVDPRRPSSVSSD

Sequence (196 aa):
MHLLQPQPE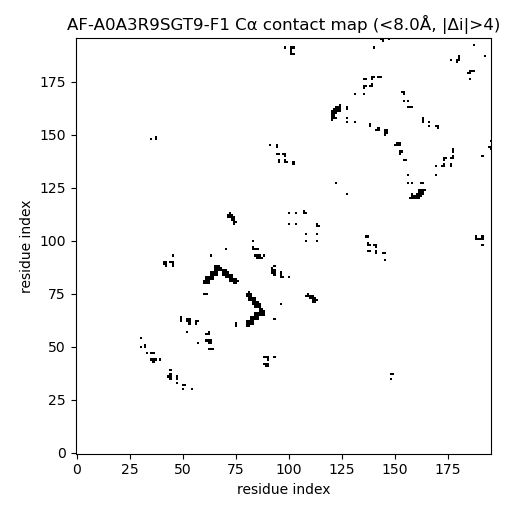VNTSLLVCTHSTHQNPLLPDVVQLSPWPSSKLESEQVDWLILHFNHWFSHHNVTLVRGEFEPEYFPANEHEPAKIQFAHGFFNSALHEISHWTIAGAKRRLLPDLGYWYAPDGRTKEQQDLFEQVEIKPQAIEWLFAQSFGRKFRVSLDNLTGDGGDGRKFKDNVYAQVQRYFSGEAKLPADAARFI